Protein AF-A0AAW1CKP7-F1 (afdb_monomer)

Sequence (235 aa):
MKMKELKGLQRKMKIAELKEKLKNVKGKSLNKKSALKRKGLKNRLKKKIKVEKRLKEKLNKKKNKKSQSPTTDEKVVTDSPVKKQETSKQDEPNGLVFSKFDFPEVDENSKKKGHVDPMRMLQKVEKSHKKLREMEARGRIEKVKEIKQKLTWDSTIKKAAGEKVKDDIDLLKKSVRKIKNAKNRSKKKWEEREKNKVQKMEEAQKKRKTNLLNKKKEKQKKKVKKLIKKGRIVT

Mean predicted aligned error: 19.15 Å

Solvent-accessible surface area (backbone atoms only — not comparable to full-atom values): 14311 Å² total; per-residue (Å²): 116,68,72,62,53,53,57,48,52,57,50,52,53,57,48,50,53,49,50,50,58,48,54,75,53,56,88,66,71,86,47,75,70,50,50,51,52,52,52,52,50,52,53,55,46,54,54,52,51,52,51,52,50,54,52,50,53,53,50,51,55,55,51,64,56,66,79,59,82,86,81,85,86,88,87,85,90,84,88,87,89,82,83,87,84,88,81,89,80,84,89,70,99,84,68,91,69,90,86,73,84,84,70,81,86,71,69,81,84,69,68,72,80,68,93,74,56,46,62,63,50,42,52,51,49,51,51,53,53,49,54,50,50,53,40,44,75,71,69,43,49,67,64,48,52,53,51,50,52,50,52,51,51,54,51,51,51,39,45,73,74,67,46,88,82,82,76,52,61,68,61,28,52,51,49,41,51,50,54,53,50,52,51,50,53,50,50,53,54,51,52,51,51,52,51,53,50,53,51,54,52,50,51,52,50,52,53,51,52,51,52,51,49,50,53,51,53,51,52,50,52,53,50,53,54,54,34,40,78,66,68,76,40,90,125

Organism: NCBI:txid488301

Foldseek 3Di:
DVVVVVVVVVLVVVLVVLVVVLVVLPPVDPDPVSVVVNVVSVVVNVVSVVVVVVVVVVVVVVVVVVVDDDDDDDDDDDDDDDDDDDDDDDDDPDDPDPDDDDDPDDPPVCPPPDDDQLVVLLVVLVVVVVVLVVCVVVVVVVVSVVVVVVVVVVVVVCVVVVHDDDNDNVVSVVVVVVVVVVVVVVVVVVVVVVVVVVVVVVVVVVVVVVVVVVVVVVVVVVVVVVCVVVVNDDD

InterPro domains:
  IPR007019 Surfeit locus 6 [PTHR14369] (14-234)
  IPR029190 Ribosomal RNA-processing protein 14/surfeit locus protein 6, C-terminal domain [PF04935] (41-225)

Radius of gyration: 37.36 Å; Cα contacts (8 Å, |Δi|>4): 54; chains: 1; bounding box: 68×74×94 Å

pLDDT: mean 81.83, std 19.63, range [31.31, 98.44]

Structure (mmCIF, N/CA/C/O backbone):
data_AF-A0AAW1CKP7-F1
#
_entry.id   AF-A0AAW1CKP7-F1
#
loop_
_atom_site.group_PDB
_atom_site.id
_atom_site.type_symbol
_atom_site.label_atom_id
_atom_site.label_alt_id
_atom_site.label_comp_id
_atom_site.label_asym_id
_atom_site.label_entity_id
_atom_site.label_seq_id
_atom_site.pdbx_PDB_ins_code
_atom_site.Cartn_x
_atom_site.Cartn_y
_atom_site.Cartn_z
_atom_site.occupancy
_atom_site.B_iso_or_equiv
_atom_site.auth_seq_id
_atom_site.auth_comp_id
_atom_site.auth_asym_id
_atom_site.auth_atom_id
_atom_site.pdbx_PDB_model_num
ATOM 1 N N . MET A 1 1 ? -27.064 -31.309 36.971 1.00 57.62 1 MET A N 1
ATOM 2 C CA . MET A 1 1 ? -26.274 -31.505 35.725 1.00 57.62 1 MET A CA 1
ATOM 3 C C . MET A 1 1 ? -27.128 -31.510 34.448 1.00 57.62 1 MET A C 1
ATOM 5 O O . MET A 1 1 ? -26.699 -30.891 33.476 1.00 57.62 1 MET A O 1
ATOM 9 N N . LYS A 1 2 ? -28.363 -32.041 34.485 1.00 67.56 2 LYS A N 1
ATOM 10 C CA . LYS A 1 2 ? -29.336 -32.107 33.367 1.00 67.56 2 LYS A CA 1
ATOM 11 C C . LYS A 1 2 ? -29.459 -30.848 32.479 1.00 67.56 2 LYS A C 1
ATOM 13 O O . LYS A 1 2 ? -29.434 -30.940 31.257 1.00 67.56 2 LYS A O 1
ATOM 18 N N . MET A 1 3 ? -29.486 -29.639 33.054 1.00 72.50 3 MET A N 1
ATOM 19 C CA . MET A 1 3 ? -29.641 -28.390 32.275 1.00 72.50 3 MET A CA 1
ATOM 20 C C . MET A 1 3 ? -28.463 -28.051 31.339 1.00 72.50 3 MET A C 1
ATOM 22 O O . MET A 1 3 ? -28.646 -27.366 30.329 1.00 72.50 3 MET A O 1
ATOM 26 N N . LYS A 1 4 ? -27.232 -28.484 31.657 1.00 75.88 4 LYS A N 1
ATOM 27 C CA . LYS A 1 4 ? -26.055 -28.237 30.796 1.00 75.88 4 LYS A CA 1
ATOM 28 C C . LYS A 1 4 ? -26.022 -29.196 29.608 1.00 75.88 4 LYS A C 1
ATOM 30 O O . LYS A 1 4 ? -25.649 -28.778 28.512 1.00 75.88 4 LYS A O 1
ATOM 35 N N . GLU A 1 5 ? -26.443 -30.436 29.821 1.00 80.00 5 GLU A N 1
ATOM 36 C CA . GLU A 1 5 ? -26.560 -31.468 28.788 1.00 80.00 5 GLU A CA 1
ATOM 37 C C . GLU A 1 5 ? -27.672 -31.124 27.802 1.00 80.00 5 GLU A C 1
ATOM 39 O O . GLU A 1 5 ? -27.416 -31.089 26.598 1.00 80.00 5 GLU A O 1
ATOM 44 N N . LEU A 1 6 ? -28.839 -30.699 28.301 1.00 85.69 6 LEU A N 1
ATOM 45 C CA . LEU A 1 6 ? -29.954 -30.233 27.472 1.00 85.69 6 LEU A CA 1
ATOM 46 C C . LEU A 1 6 ? -29.535 -29.074 26.546 1.00 85.69 6 LEU A C 1
ATOM 48 O O . LEU A 1 6 ? -29.747 -29.115 25.333 1.00 85.69 6 LEU A O 1
ATOM 52 N N . LYS A 1 7 ? -28.825 -28.070 27.084 1.00 85.44 7 LYS A N 1
ATOM 53 C CA . LYS A 1 7 ? -28.254 -26.966 26.284 1.00 85.44 7 LYS A CA 1
ATOM 54 C C . LYS A 1 7 ? -27.199 -27.447 25.279 1.00 85.44 7 LYS A C 1
ATOM 56 O O . LYS A 1 7 ? -27.000 -26.806 24.244 1.00 85.44 7 LYS A O 1
ATOM 61 N N . GLY A 1 8 ? -26.489 -28.535 25.574 1.00 84.00 8 GLY A N 1
ATOM 62 C CA . GLY A 1 8 ? -25.540 -29.182 24.667 1.00 84.00 8 GLY A CA 1
ATOM 63 C C . GLY A 1 8 ? -26.237 -29.848 23.480 1.00 84.00 8 GLY A C 1
ATOM 64 O O . GLY A 1 8 ? -25.856 -29.589 22.335 1.00 84.00 8 GLY A O 1
ATOM 65 N N . LEU A 1 9 ? -27.292 -30.624 23.739 1.00 86.56 9 LEU A N 1
ATOM 66 C CA . LEU A 1 9 ? -28.135 -31.240 22.709 1.00 86.56 9 LEU A CA 1
ATOM 67 C C . LEU A 1 9 ? -28.781 -30.187 21.801 1.00 86.56 9 LEU A C 1
ATOM 69 O O . LEU A 1 9 ? -28.600 -30.240 20.585 1.00 86.56 9 LEU A O 1
ATOM 73 N N . GLN A 1 10 ? -29.397 -29.149 22.375 1.00 88.62 10 GLN A N 1
ATOM 74 C CA . GLN A 1 10 ? -29.985 -28.040 21.609 1.00 88.62 10 GLN A CA 1
ATOM 75 C C . GLN A 1 10 ? -28.969 -27.360 20.673 1.00 88.62 10 GLN A C 1
ATOM 77 O O . GLN A 1 10 ? -29.299 -26.931 19.564 1.00 88.62 10 GLN A O 1
ATOM 82 N N . ARG A 1 11 ? -27.700 -27.254 21.090 1.00 86.31 11 ARG A N 1
ATOM 83 C CA . ARG A 1 11 ? -26.633 -26.698 20.242 1.00 86.31 11 ARG A CA 1
ATOM 84 C C . ARG A 1 11 ? -26.267 -27.630 19.095 1.00 86.31 11 ARG A C 1
ATOM 86 O O . ARG A 1 11 ? -26.101 -27.123 17.986 1.00 86.31 11 ARG A O 1
ATOM 93 N N . LYS A 1 12 ? -26.154 -28.938 19.346 1.00 88.94 12 LYS A N 1
ATOM 94 C CA . LYS A 1 12 ? -25.874 -29.948 18.313 1.00 88.94 12 LYS A CA 1
ATOM 95 C C . LYS A 1 12 ? -26.992 -29.987 17.268 1.00 88.94 12 LYS A C 1
ATOM 97 O O . LYS A 1 12 ? -26.693 -29.861 16.082 1.00 88.94 12 LYS A O 1
ATOM 102 N N . MET A 1 13 ? -28.256 -30.016 17.698 1.00 90.62 13 MET A N 1
ATOM 103 C CA . MET A 1 13 ? -29.415 -29.961 16.794 1.00 90.62 13 MET A CA 1
ATOM 104 C C . MET A 1 13 ? -29.391 -28.702 15.925 1.00 90.62 13 MET A C 1
ATOM 106 O O . MET A 1 13 ? -29.480 -28.772 14.704 1.00 90.62 13 MET A O 1
ATOM 110 N N . LYS A 1 14 ? -29.121 -27.539 16.527 1.00 92.06 14 LYS A N 1
ATOM 111 C CA . LYS A 1 14 ? -29.052 -26.272 15.784 1.00 92.06 14 LYS A CA 1
ATOM 112 C C . LYS A 1 14 ? -27.839 -26.162 14.849 1.00 92.06 14 LYS A C 1
ATOM 114 O O . LYS A 1 14 ? -27.810 -25.287 13.986 1.00 92.06 14 LYS A O 1
ATOM 119 N N . ILE A 1 15 ? -26.798 -26.976 15.038 1.00 92.94 15 ILE A N 1
ATOM 120 C CA . ILE A 1 15 ? -25.680 -27.105 14.089 1.00 92.94 15 ILE A CA 1
ATOM 121 C C . ILE A 1 15 ? -26.086 -28.014 12.925 1.00 92.94 15 ILE A C 1
ATOM 123 O O . ILE A 1 15 ? -25.782 -27.671 11.782 1.00 92.94 15 ILE A O 1
ATOM 127 N N . ALA A 1 16 ? -26.777 -29.123 13.198 1.00 93.06 16 ALA A N 1
ATOM 128 C CA . ALA A 1 16 ? -27.306 -30.027 12.177 1.00 93.06 16 ALA A CA 1
ATOM 129 C C . ALA A 1 16 ? -28.291 -29.303 11.245 1.00 93.06 16 ALA A C 1
ATOM 131 O O . ALA A 1 16 ? -28.069 -29.274 10.036 1.00 93.06 16 ALA A O 1
ATOM 132 N N . GLU A 1 17 ? -29.246 -28.569 11.814 1.00 94.00 17 GLU A N 1
ATOM 133 C CA . GLU A 1 17 ? -30.214 -27.741 11.081 1.00 94.00 17 GLU A CA 1
ATOM 134 C C . GLU A 1 17 ? -29.522 -26.727 10.143 1.00 94.00 17 GLU A C 1
ATOM 136 O O . GLU A 1 17 ? -29.914 -26.520 8.996 1.00 94.00 17 GLU A O 1
ATOM 141 N N . LEU A 1 18 ? -28.431 -26.092 10.596 1.00 91.62 18 LEU A N 1
ATOM 142 C CA . LEU A 1 18 ? -27.664 -25.157 9.764 1.00 91.62 18 LEU A CA 1
ATOM 143 C C . LEU A 1 18 ? -26.888 -25.851 8.638 1.00 91.62 18 LEU A C 1
ATOM 145 O O . LEU A 1 18 ? -26.686 -25.238 7.586 1.00 91.62 18 LEU A O 1
ATOM 149 N N . LYS A 1 19 ? -26.419 -27.086 8.851 1.00 92.00 19 LYS A N 1
ATOM 150 C CA . LYS A 1 19 ? -25.758 -27.884 7.808 1.00 92.00 19 LYS A CA 1
ATOM 151 C C . LYS A 1 19 ? -26.762 -28.310 6.742 1.00 92.00 19 LYS A C 1
ATOM 153 O O . LYS A 1 19 ? -26.459 -28.190 5.559 1.00 92.00 19 LYS A O 1
ATOM 158 N N . GLU A 1 20 ? -27.946 -28.737 7.157 1.00 93.62 20 GLU A N 1
ATOM 159 C CA . GLU A 1 20 ? -29.042 -29.126 6.273 1.00 93.62 20 GLU A CA 1
ATOM 160 C C . GLU A 1 20 ? -29.529 -27.940 5.432 1.00 93.62 20 GLU A C 1
ATOM 162 O O . GLU A 1 20 ? -29.484 -27.986 4.204 1.00 93.62 20 GLU A O 1
ATOM 167 N N . LYS A 1 21 ? -29.811 -26.794 6.067 1.00 91.06 21 LYS A N 1
ATOM 168 C CA . LYS A 1 21 ? -30.145 -25.549 5.354 1.00 91.06 21 LYS A CA 1
ATOM 169 C C . LYS A 1 21 ? -29.054 -25.123 4.366 1.00 91.06 21 LYS A C 1
ATOM 171 O O . LYS A 1 21 ? -29.351 -24.531 3.332 1.00 91.06 21 LYS A O 1
ATOM 176 N N . LEU A 1 22 ? -27.781 -25.410 4.654 1.00 90.50 22 LEU A N 1
ATOM 177 C CA . LEU A 1 22 ? -26.682 -25.112 3.735 1.00 90.50 22 LEU A CA 1
ATOM 178 C C . LEU A 1 22 ? -26.613 -26.095 2.558 1.00 90.50 22 LEU A C 1
ATOM 180 O O . LEU A 1 22 ? -26.304 -25.649 1.452 1.00 90.50 22 LEU A O 1
ATOM 184 N N . LYS A 1 23 ? -26.907 -27.385 2.775 1.00 88.56 23 LYS A N 1
ATOM 185 C CA . LYS A 1 23 ? -27.068 -28.376 1.698 1.00 88.56 23 LYS A CA 1
ATOM 186 C C . LYS A 1 23 ? -28.218 -27.973 0.778 1.00 88.56 23 LYS A C 1
ATOM 188 O O . LYS A 1 23 ? -28.013 -27.895 -0.428 1.00 88.56 23 LYS A O 1
ATOM 193 N N . ASN A 1 24 ? -29.350 -27.557 1.343 1.00 86.44 24 ASN A N 1
ATOM 194 C CA . ASN A 1 24 ? -30.520 -27.137 0.571 1.00 86.44 24 ASN A CA 1
ATOM 195 C C . ASN A 1 24 ? -30.258 -25.882 -0.269 1.00 86.44 24 ASN A C 1
ATOM 197 O O . ASN A 1 24 ? -30.899 -25.708 -1.294 1.00 86.44 24 ASN A O 1
ATOM 201 N N . VAL A 1 25 ? -29.300 -25.032 0.115 1.00 84.25 25 VAL A N 1
ATOM 202 C CA . VAL A 1 25 ? -28.892 -23.827 -0.638 1.00 84.25 25 VAL A CA 1
ATOM 203 C C . VAL A 1 25 ? -27.669 -24.089 -1.544 1.00 84.25 25 VAL A C 1
ATOM 205 O O . VAL A 1 25 ? -27.286 -23.236 -2.351 1.00 84.25 25 VAL A O 1
ATOM 208 N N . LYS A 1 26 ? -27.028 -25.261 -1.448 1.00 77.62 26 LYS A N 1
ATOM 209 C CA . LYS A 1 26 ? -25.946 -25.681 -2.352 1.00 77.62 26 LYS A CA 1
ATOM 210 C C . LYS A 1 26 ? -26.572 -25.985 -3.725 1.00 77.62 26 LYS A C 1
ATOM 212 O O . LYS A 1 26 ? -27.586 -26.661 -3.797 1.00 77.62 26 LYS A O 1
ATOM 217 N N . GLY A 1 27 ? -26.019 -25.404 -4.791 1.00 71.12 27 GLY A N 1
ATOM 218 C CA . GLY A 1 27 ? -26.534 -25.531 -6.166 1.00 71.12 27 GLY A CA 1
ATOM 219 C C . GLY A 1 27 ? -27.464 -24.401 -6.642 1.00 71.12 27 GLY A C 1
ATOM 220 O O . GLY A 1 27 ? -27.434 -24.065 -7.812 1.00 71.12 27 GLY A O 1
ATOM 221 N N . LYS A 1 28 ? -28.202 -23.710 -5.758 1.00 69.25 28 LYS A N 1
ATOM 222 C CA . LYS A 1 28 ? -29.196 -22.676 -6.154 1.00 69.25 28 LYS A CA 1
ATOM 223 C C . LYS A 1 28 ? -28.638 -21.244 -6.329 1.00 69.25 28 LYS A C 1
ATOM 225 O O . LYS A 1 28 ? -29.297 -20.267 -5.960 1.00 69.25 28 LYS A O 1
ATOM 230 N N . SER A 1 29 ? -27.395 -21.065 -6.793 1.00 61.28 29 SER A N 1
ATOM 231 C CA . SER A 1 29 ? -26.763 -19.727 -6.841 1.00 61.28 29 SER A CA 1
ATOM 232 C C . SER A 1 29 ? -26.662 -19.122 -8.240 1.00 61.28 29 SER A C 1
ATOM 234 O O . SER A 1 29 ? -25.586 -19.149 -8.824 1.00 61.28 29 SER A O 1
ATOM 236 N N . LEU A 1 30 ? -27.748 -18.493 -8.699 1.00 63.91 30 LEU A N 1
ATOM 237 C CA . LEU A 1 30 ? -27.728 -17.556 -9.833 1.00 63.91 30 LEU A CA 1
ATOM 238 C C . LEU A 1 30 ? -27.834 -16.080 -9.377 1.00 63.91 30 LEU A C 1
ATOM 240 O O . LEU A 1 30 ? -27.261 -15.196 -10.000 1.00 63.91 30 LEU A O 1
ATOM 244 N N . ASN A 1 31 ? -28.438 -15.802 -8.208 1.00 82.19 31 ASN A N 1
ATOM 245 C CA . ASN A 1 31 ? -28.755 -14.429 -7.775 1.00 82.19 31 ASN A CA 1
ATOM 246 C C . ASN A 1 31 ? -27.901 -13.922 -6.589 1.00 82.19 31 ASN A C 1
ATOM 248 O O . ASN A 1 31 ? -27.622 -14.638 -5.620 1.00 82.19 31 ASN A O 1
ATOM 252 N N . LYS A 1 32 ? -27.569 -12.619 -6.578 1.00 84.62 32 LYS A N 1
ATOM 253 C CA . LYS A 1 32 ? -26.780 -11.951 -5.510 1.00 84.62 32 LYS A CA 1
ATOM 254 C C . LYS A 1 32 ? -27.393 -12.135 -4.109 1.00 84.62 32 LYS A C 1
ATOM 256 O O . LYS A 1 32 ? -26.674 -12.360 -3.131 1.00 84.62 32 LYS A O 1
ATOM 261 N N . LYS A 1 33 ? -28.729 -12.126 -4.014 1.00 84.12 33 LYS A N 1
ATOM 262 C CA . LYS A 1 33 ? -29.494 -12.332 -2.768 1.00 84.12 33 LYS A CA 1
ATOM 263 C C . LYS A 1 33 ? -29.318 -13.747 -2.196 1.00 84.12 33 LYS A C 1
ATOM 265 O O . LYS A 1 33 ? -29.164 -13.897 -0.981 1.00 84.12 33 LYS A O 1
ATOM 270 N N . SER A 1 34 ? -29.272 -14.787 -3.036 1.00 82.75 34 SER A N 1
ATOM 271 C CA . SER A 1 34 ? -29.062 -16.169 -2.573 1.00 82.75 34 SER A CA 1
ATOM 272 C C . SER A 1 34 ? -27.608 -16.406 -2.148 1.00 82.75 34 SER A C 1
ATOM 274 O O . SER A 1 34 ? -27.356 -17.056 -1.127 1.00 82.75 34 SER A O 1
ATOM 276 N N . ALA A 1 35 ? -26.644 -15.776 -2.830 1.00 84.31 35 ALA A N 1
ATOM 277 C CA . ALA A 1 35 ? -25.237 -15.790 -2.429 1.00 84.31 35 ALA A CA 1
ATOM 278 C C . ALA A 1 35 ? -25.011 -15.151 -1.042 1.00 84.31 35 ALA A C 1
ATOM 280 O O . ALA A 1 35 ? -24.272 -15.708 -0.220 1.00 84.31 35 ALA A O 1
ATOM 281 N N . LEU A 1 36 ? -25.674 -14.024 -0.754 1.00 88.12 36 LEU A N 1
ATOM 282 C CA . LEU A 1 36 ? -25.659 -13.361 0.559 1.00 88.12 36 LEU A CA 1
ATOM 283 C C . LEU A 1 36 ? -26.266 -14.244 1.657 1.00 88.12 36 LEU A C 1
ATOM 285 O O . LEU A 1 36 ? -25.629 -14.439 2.697 1.00 88.12 36 LEU A O 1
ATOM 289 N N . LYS A 1 37 ? -27.433 -14.859 1.407 1.00 86.81 37 LYS A N 1
ATOM 290 C CA . LYS A 1 37 ? -28.046 -15.823 2.341 1.00 86.81 37 LYS A CA 1
ATOM 291 C C . LYS A 1 37 ? -27.085 -16.980 2.644 1.00 86.81 37 LYS A C 1
ATOM 293 O O . LYS A 1 37 ? -26.795 -17.248 3.810 1.00 86.81 37 LYS A O 1
ATOM 298 N N . ARG A 1 38 ? -26.486 -17.596 1.616 1.00 88.12 38 ARG A N 1
ATOM 299 C CA . ARG A 1 38 ? -25.502 -18.686 1.770 1.00 88.12 38 ARG A CA 1
ATOM 300 C C . ARG A 1 38 ? -24.292 -18.267 2.612 1.00 88.12 38 ARG A C 1
ATOM 302 O O . ARG A 1 38 ? -23.874 -19.012 3.500 1.00 88.12 38 ARG A O 1
ATOM 309 N N . LYS A 1 39 ? -23.734 -17.075 2.367 1.00 90.44 39 LYS A N 1
ATOM 310 C CA . LYS A 1 39 ? -22.626 -16.514 3.166 1.00 90.44 39 LYS A CA 1
ATOM 311 C C . LYS A 1 39 ? -23.038 -16.310 4.632 1.00 90.44 39 LYS A C 1
ATOM 313 O O . LYS A 1 39 ? -22.289 -16.698 5.530 1.00 90.44 39 LYS A O 1
ATOM 318 N N . GLY A 1 40 ? -24.238 -15.784 4.882 1.00 92.12 40 GLY A N 1
ATOM 319 C CA . GLY A 1 40 ? -24.792 -15.614 6.228 1.00 92.12 40 GLY A CA 1
ATOM 320 C C . GLY A 1 40 ? -24.929 -16.935 6.994 1.00 92.12 40 GLY A C 1
ATOM 321 O O . GLY A 1 40 ? -24.478 -17.032 8.141 1.00 92.12 40 GLY A O 1
ATOM 322 N N . LEU A 1 41 ? -25.471 -17.976 6.350 1.00 90.81 41 LEU A N 1
ATOM 323 C CA . LEU A 1 41 ? -25.593 -19.316 6.940 1.00 90.81 41 LEU A CA 1
ATOM 324 C C . LEU A 1 41 ? -24.221 -19.933 7.257 1.00 90.81 41 LEU A C 1
ATOM 326 O O . LEU A 1 41 ? -24.014 -20.411 8.375 1.00 90.81 41 LEU A O 1
ATOM 330 N N . LYS A 1 42 ? -23.252 -19.849 6.331 1.00 91.75 42 LYS A N 1
ATOM 331 C CA . LYS A 1 42 ? -21.872 -20.327 6.559 1.00 91.75 42 LYS A CA 1
ATOM 332 C C . LYS A 1 42 ? -21.219 -19.639 7.760 1.00 91.75 42 LYS A C 1
ATOM 334 O O . LYS A 1 42 ? -20.589 -20.301 8.585 1.00 91.75 42 LYS A O 1
ATOM 339 N N . ASN A 1 43 ? -21.397 -18.326 7.897 1.00 94.12 43 ASN A N 1
ATOM 340 C CA . ASN A 1 43 ? -20.841 -17.567 9.019 1.00 94.12 43 ASN A CA 1
ATOM 341 C C . ASN A 1 43 ? -21.494 -17.949 10.356 1.00 94.12 43 ASN A C 1
ATOM 343 O O . ASN A 1 43 ? -20.789 -18.105 11.358 1.00 94.12 43 ASN A O 1
ATOM 347 N N . ARG A 1 44 ? -22.820 -18.148 10.383 1.00 93.25 44 ARG A N 1
ATOM 348 C CA . ARG A 1 44 ? -23.542 -18.631 11.575 1.00 93.25 44 ARG A CA 1
ATOM 349 C C . ARG A 1 44 ? -23.067 -20.027 11.996 1.00 93.25 44 ARG A C 1
ATOM 351 O O . ARG A 1 44 ? -22.805 -20.233 13.182 1.00 93.25 44 ARG A O 1
ATOM 358 N N . LEU A 1 45 ? -22.876 -20.940 11.041 1.00 92.88 45 LEU A N 1
ATOM 359 C CA . LEU A 1 45 ? -22.355 -22.287 11.294 1.00 92.88 45 LEU A CA 1
ATOM 360 C C . LEU A 1 45 ? -20.932 -22.245 11.875 1.00 92.88 45 LEU A C 1
ATOM 362 O O . LEU A 1 45 ? -20.686 -22.815 12.938 1.00 92.88 45 LEU A O 1
ATOM 366 N N . LYS A 1 46 ? -20.015 -21.493 11.245 1.00 94.19 46 LYS A N 1
ATOM 367 C CA . LYS A 1 46 ? -18.633 -21.320 11.735 1.00 94.19 46 LYS A CA 1
ATOM 368 C C . LYS A 1 46 ? -18.585 -20.776 13.167 1.00 94.19 46 LYS A C 1
ATOM 370 O O . LYS A 1 46 ? -17.816 -21.278 13.985 1.00 94.19 46 LYS A O 1
ATOM 375 N N . LYS A 1 47 ? -19.421 -19.780 13.496 1.00 94.12 47 LYS A N 1
ATOM 376 C CA . LYS A 1 47 ? -19.508 -19.225 14.860 1.00 94.12 47 LYS A CA 1
ATOM 377 C C . LYS A 1 47 ? -19.931 -20.287 15.879 1.00 94.12 47 LYS A C 1
ATOM 379 O O . LYS A 1 47 ? -19.308 -20.381 16.934 1.00 94.12 47 LYS A O 1
ATOM 384 N N . LYS A 1 48 ? -20.943 -21.104 15.566 1.00 90.81 48 LYS A N 1
ATOM 385 C CA . LYS A 1 48 ? -21.425 -22.155 16.478 1.00 90.81 48 LYS A CA 1
ATOM 386 C C . LYS A 1 48 ? -20.404 -23.270 16.690 1.00 90.81 48 LYS A C 1
ATOM 388 O O . LYS A 1 48 ? -20.153 -23.625 17.838 1.00 90.81 48 LYS A O 1
ATOM 393 N N . ILE A 1 49 ? -19.756 -23.736 15.622 1.00 91.31 49 ILE A N 1
ATOM 394 C CA . ILE A 1 49 ? -18.687 -24.746 15.704 1.00 91.31 49 ILE A CA 1
ATOM 395 C C . ILE A 1 49 ? -17.522 -24.232 16.562 1.00 91.31 49 ILE A C 1
ATOM 397 O O . ILE A 1 49 ? -17.020 -24.948 17.424 1.00 91.31 49 ILE A O 1
ATOM 401 N N . LYS A 1 50 ? -17.119 -22.965 16.393 1.00 93.06 50 LYS A N 1
ATOM 402 C CA . LYS A 1 50 ? -16.042 -22.363 17.196 1.00 93.06 50 LYS A CA 1
ATOM 403 C C . LYS A 1 50 ? -16.384 -22.308 18.688 1.00 93.06 50 LYS A C 1
ATOM 405 O O . LYS A 1 50 ? -15.512 -22.534 19.523 1.00 93.06 50 LYS A O 1
ATOM 410 N N . VAL A 1 51 ? -17.638 -22.006 19.029 1.00 90.00 51 VAL A N 1
ATOM 411 C CA . VAL A 1 51 ? -18.112 -22.013 20.423 1.00 90.00 51 VAL A CA 1
ATOM 412 C C . VAL A 1 51 ? -18.101 -23.433 20.992 1.00 90.00 51 VAL A C 1
ATOM 414 O O . VAL A 1 51 ? -17.625 -23.622 22.108 1.00 90.00 51 VAL A O 1
ATOM 417 N N . GLU A 1 52 ? -18.555 -24.429 20.226 1.00 87.56 52 GLU A N 1
ATOM 418 C CA . GLU A 1 52 ? -18.520 -25.839 20.638 1.00 87.56 52 GLU A CA 1
ATOM 419 C C . GLU A 1 52 ? -17.082 -26.335 20.862 1.00 87.56 52 GLU A C 1
ATOM 421 O O . GLU A 1 52 ? -16.800 -26.929 21.902 1.00 87.56 52 GLU A O 1
ATOM 426 N N . LYS A 1 53 ? -16.154 -26.018 19.948 1.00 89.50 53 LYS A N 1
ATOM 427 C CA . LYS A 1 53 ? -14.732 -26.379 20.069 1.00 89.50 53 LYS A CA 1
ATOM 428 C C . LYS A 1 53 ? -14.106 -25.804 21.345 1.00 89.50 53 LYS A C 1
ATOM 430 O O . LYS A 1 53 ? -13.511 -26.543 22.118 1.00 89.50 53 LYS A O 1
ATOM 435 N N . ARG A 1 54 ? -14.338 -24.516 21.631 1.00 90.25 54 ARG A N 1
ATOM 436 C CA . ARG A 1 54 ? -13.856 -23.861 22.864 1.00 90.25 54 ARG A CA 1
ATOM 437 C C . ARG A 1 54 ? -14.429 -24.487 24.136 1.00 90.25 54 ARG A C 1
ATOM 439 O O . ARG A 1 54 ? -13.751 -24.536 25.156 1.00 90.25 54 ARG A O 1
ATOM 446 N N . LEU A 1 55 ? -15.687 -24.925 24.104 1.00 86.19 55 LEU A N 1
ATOM 447 C CA . LEU A 1 55 ? -16.310 -25.619 25.233 1.00 86.19 55 LEU A CA 1
ATOM 448 C C . LEU A 1 55 ? -15.696 -27.004 25.451 1.00 86.19 55 LEU A C 1
ATOM 450 O O . LEU A 1 55 ? -15.409 -27.338 26.597 1.00 86.19 55 LEU A O 1
ATOM 454 N N . LYS A 1 56 ? -15.444 -27.765 24.377 1.00 85.88 56 LYS A N 1
ATOM 455 C CA . LYS A 1 56 ? -14.750 -29.061 24.443 1.00 85.88 56 LYS A CA 1
ATOM 456 C C . LYS A 1 56 ? -13.324 -28.912 24.976 1.00 85.88 56 LYS A C 1
ATOM 458 O O . LYS A 1 56 ? -12.958 -29.615 25.908 1.00 85.88 56 LYS A O 1
ATOM 463 N N . GLU A 1 57 ? -12.564 -27.933 24.488 1.00 87.56 57 GLU A N 1
ATOM 464 C CA . GLU A 1 57 ? -11.217 -27.623 24.996 1.00 87.56 57 GLU A CA 1
ATOM 465 C C . GLU A 1 57 ? -11.227 -27.268 26.493 1.00 87.56 57 GLU A C 1
ATOM 467 O O . GLU A 1 57 ? -10.382 -27.742 27.249 1.00 87.56 57 GLU A O 1
ATOM 472 N N . LYS A 1 58 ? -12.206 -26.474 26.954 1.00 86.31 58 LYS A N 1
ATOM 473 C CA . LYS A 1 58 ? -12.375 -26.168 28.386 1.00 86.31 58 LYS A CA 1
ATOM 474 C C . LYS A 1 58 ? -12.733 -27.404 29.211 1.00 86.31 58 LYS A C 1
ATOM 476 O O . LYS A 1 58 ? -12.277 -27.515 30.346 1.00 86.31 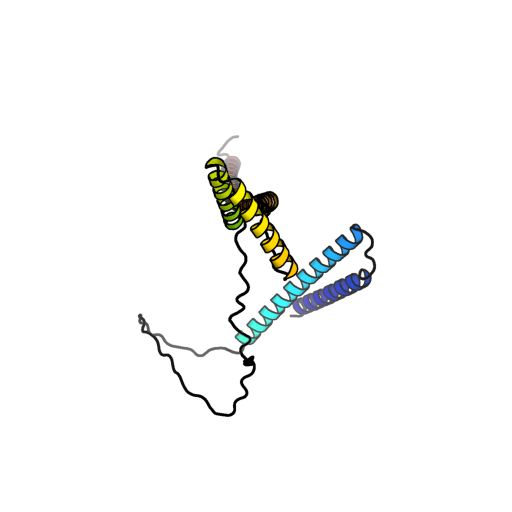58 LYS A O 1
ATOM 481 N N . LEU A 1 59 ? -13.546 -28.310 28.666 1.00 81.69 59 LEU A N 1
ATOM 482 C CA . LEU A 1 59 ? -13.918 -29.552 29.341 1.00 81.69 59 LEU A CA 1
ATOM 483 C C . LEU A 1 59 ? -12.710 -30.494 29.461 1.00 81.69 59 LEU A C 1
ATOM 485 O O . LEU A 1 59 ? -12.461 -31.003 30.548 1.00 81.69 59 LEU A O 1
ATOM 489 N N . ASN A 1 60 ? -11.917 -30.638 28.395 1.00 80.06 60 ASN A N 1
ATOM 490 C CA . ASN A 1 60 ? -10.702 -31.459 28.384 1.00 80.06 60 ASN A CA 1
ATOM 491 C C . ASN A 1 60 ? -9.637 -30.906 29.344 1.00 80.06 60 ASN A C 1
ATOM 493 O O . ASN A 1 60 ? -9.092 -31.655 30.145 1.00 80.06 60 ASN A O 1
ATOM 497 N N . LYS A 1 61 ? -9.427 -29.581 29.378 1.00 80.38 61 LYS A N 1
ATOM 498 C CA . LYS A 1 61 ? -8.542 -28.945 30.375 1.00 80.38 61 LYS A CA 1
ATOM 499 C C . LYS A 1 61 ? -9.009 -29.168 31.817 1.00 80.38 61 LYS A C 1
ATOM 501 O O . LYS A 1 61 ? -8.181 -29.272 32.712 1.00 80.38 61 LYS A O 1
ATOM 506 N N . LYS A 1 62 ? -10.324 -29.233 32.057 1.00 75.38 62 LYS A N 1
ATOM 507 C CA . LYS A 1 62 ? -10.883 -29.497 33.392 1.00 75.38 62 LYS A CA 1
ATOM 508 C C . LYS A 1 62 ? -10.810 -30.981 33.782 1.00 75.38 62 LYS A C 1
ATOM 510 O O . LYS A 1 62 ? -10.755 -31.264 34.972 1.00 75.38 62 LYS A O 1
ATOM 515 N N . LYS A 1 63 ? -10.790 -31.899 32.807 1.00 70.94 63 LYS A N 1
ATOM 516 C CA . LYS A 1 63 ? -10.529 -33.331 33.027 1.00 70.94 63 LYS A CA 1
ATOM 517 C C . LYS A 1 63 ? -9.050 -33.586 33.350 1.00 70.94 63 LYS A C 1
ATOM 519 O O . LYS A 1 63 ? -8.784 -34.188 34.378 1.00 70.94 63 LYS A O 1
ATOM 524 N N . ASN A 1 64 ? -8.116 -33.005 32.593 1.00 63.00 64 ASN A N 1
ATOM 525 C CA . ASN A 1 64 ? -6.673 -33.147 32.860 1.00 63.00 64 ASN A CA 1
ATOM 526 C C . ASN A 1 64 ? -6.220 -32.488 34.178 1.00 63.00 64 ASN A C 1
ATOM 528 O O . ASN A 1 64 ? -5.239 -32.913 34.764 1.00 63.00 64 ASN A O 1
ATOM 532 N N . LYS A 1 65 ? -6.933 -31.464 34.676 1.00 59.78 65 LYS A N 1
ATOM 533 C CA . LYS A 1 65 ? -6.676 -30.869 36.005 1.00 59.78 65 LYS A CA 1
ATOM 534 C C . LYS A 1 65 ? -7.284 -31.648 37.179 1.00 59.78 65 LYS A C 1
ATOM 536 O O . LYS A 1 65 ? -7.032 -31.286 38.316 1.00 59.78 65 LYS A O 1
ATOM 541 N N . LYS A 1 66 ? -8.132 -32.652 36.927 1.00 52.41 66 LYS A N 1
ATOM 542 C CA . LYS A 1 66 ? -8.722 -33.508 37.972 1.00 52.41 66 LYS A CA 1
ATOM 543 C C . LYS A 1 66 ? -7.975 -34.832 38.160 1.00 52.41 66 LYS A C 1
ATOM 545 O O . LYS A 1 66 ? -8.245 -35.513 39.134 1.00 52.41 66 LYS A O 1
ATOM 550 N N . SER A 1 67 ? -7.052 -35.170 37.259 1.00 50.16 67 SER A N 1
ATOM 551 C CA . SER A 1 67 ? -6.119 -36.297 37.390 1.00 50.16 67 SER A CA 1
ATOM 552 C C . SER A 1 67 ? -4.802 -35.913 38.080 1.00 50.16 67 SER A C 1
ATOM 554 O O . SER A 1 67 ? -3.879 -36.712 38.113 1.00 50.16 67 SER A O 1
ATOM 556 N N . GLN A 1 68 ? -4.699 -34.689 38.607 1.00 51.12 68 GLN A N 1
ATOM 557 C CA . GLN A 1 68 ? -3.612 -34.249 39.478 1.00 51.12 68 GLN A CA 1
ATOM 558 C C . GLN A 1 68 ? -4.236 -33.509 40.663 1.00 51.12 68 GLN A C 1
ATOM 560 O O . GLN A 1 68 ? -4.740 -32.394 40.524 1.00 51.12 68 GLN A O 1
ATOM 565 N N . SER A 1 69 ? -4.261 -34.167 41.814 1.00 35.59 69 SER A N 1
ATOM 566 C CA . SER A 1 69 ? -4.577 -33.598 43.124 1.00 35.59 69 SER A CA 1
ATOM 567 C C . SER A 1 69 ? -3.535 -34.141 44.122 1.00 35.59 69 SER A C 1
ATOM 569 O O . SER A 1 69 ? -2.856 -35.108 43.786 1.00 35.59 69 SER A O 1
ATOM 571 N N . PRO A 1 70 ? -3.321 -33.496 45.277 1.00 45.09 70 PRO A N 1
ATOM 572 C CA . PRO A 1 70 ? -2.043 -32.864 45.597 1.00 45.09 70 PRO A CA 1
ATOM 573 C C . PRO A 1 70 ? -1.366 -33.487 46.826 1.00 45.09 70 PRO A C 1
ATOM 575 O O . PRO A 1 70 ? -2.042 -33.972 47.726 1.00 45.09 70 PRO A O 1
ATOM 578 N N . THR A 1 71 ? -0.043 -33.393 46.904 1.00 32.72 71 THR A N 1
ATOM 579 C CA . THR A 1 71 ? 0.711 -33.602 48.146 1.00 32.72 71 THR A CA 1
ATOM 580 C C . THR A 1 71 ? 1.287 -32.262 48.608 1.00 32.72 71 THR A C 1
ATOM 582 O O . THR A 1 71 ? 2.074 -31.634 47.902 1.00 32.72 71 THR A O 1
ATOM 585 N N . THR A 1 72 ? 0.781 -31.818 49.759 1.00 34.94 72 THR A N 1
ATOM 586 C CA . THR A 1 72 ? 1.434 -31.047 50.842 1.00 34.94 72 THR A CA 1
ATOM 587 C C . THR A 1 72 ? 2.882 -31.506 51.074 1.00 34.94 72 THR A C 1
ATOM 589 O O . THR A 1 72 ? 3.166 -32.672 50.830 1.00 34.94 72 THR A O 1
ATOM 592 N N . ASP A 1 73 ? 3.860 -30.744 51.554 1.00 34.47 73 ASP A N 1
ATOM 593 C CA . AS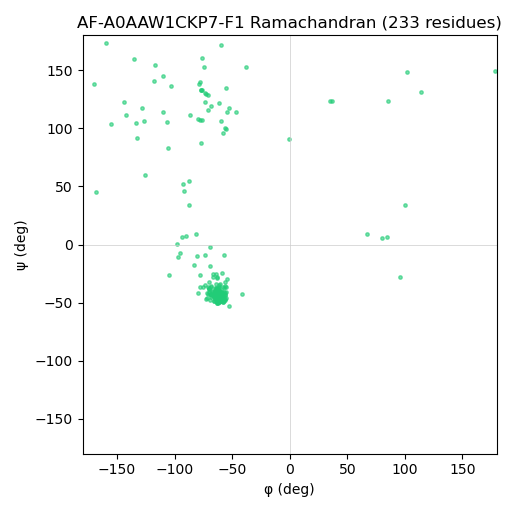P A 1 73 ? 4.006 -29.381 52.072 1.00 34.47 73 ASP A CA 1
ATOM 594 C C . ASP A 1 73 ? 5.509 -29.014 51.955 1.00 34.47 73 ASP A C 1
ATOM 596 O O . ASP A 1 73 ? 6.343 -29.866 51.664 1.00 34.47 73 ASP A O 1
ATOM 600 N N . GLU A 1 74 ? 5.813 -27.752 52.260 1.00 34.66 74 GLU A N 1
ATOM 601 C CA . GLU A 1 74 ? 7.087 -27.203 52.754 1.00 34.66 74 GLU A CA 1
ATOM 602 C C . GLU A 1 74 ? 7.893 -26.234 51.873 1.00 34.66 74 GLU A C 1
ATOM 604 O O . GLU A 1 74 ? 8.126 -26.376 50.674 1.00 34.66 74 GLU A O 1
ATOM 609 N N . LYS A 1 75 ? 8.244 -25.155 52.575 1.00 39.38 75 LYS A N 1
ATOM 610 C CA . LYS A 1 75 ? 8.924 -23.925 52.186 1.00 39.38 75 LYS A CA 1
ATOM 611 C C . LYS A 1 75 ? 10.413 -24.203 51.974 1.00 39.38 75 LYS A C 1
ATOM 613 O O . LYS A 1 75 ? 10.952 -25.013 52.705 1.00 39.38 75 LYS A O 1
ATOM 618 N N . VAL A 1 76 ? 11.085 -23.419 51.128 1.00 31.95 76 VAL A N 1
ATOM 619 C CA . VAL A 1 76 ? 12.274 -22.612 51.488 1.00 31.95 76 VAL A CA 1
ATOM 620 C C . VAL A 1 76 ? 12.608 -21.665 50.326 1.00 31.95 76 VAL A C 1
ATOM 622 O O . VAL A 1 76 ? 12.493 -21.992 49.149 1.00 31.95 76 VAL A O 1
ATOM 625 N N . VAL A 1 77 ? 12.951 -20.441 50.715 1.00 38.00 77 VAL A N 1
ATOM 626 C CA . VAL A 1 77 ? 13.389 -19.290 49.922 1.00 38.00 77 VAL A CA 1
ATOM 627 C C . VAL A 1 77 ? 14.859 -19.459 49.525 1.00 38.00 77 VAL A C 1
ATOM 629 O O . VAL A 1 77 ? 15.647 -19.870 50.365 1.00 38.00 77 VAL A O 1
ATOM 632 N N . THR A 1 78 ? 15.251 -19.099 48.299 1.00 31.31 78 THR A N 1
ATOM 633 C CA . THR A 1 78 ? 16.344 -18.138 48.001 1.00 31.31 78 THR A CA 1
ATOM 634 C C . THR A 1 78 ? 16.566 -17.974 46.492 1.00 31.31 78 THR A C 1
ATOM 636 O O . THR A 1 78 ? 16.293 -18.863 45.690 1.00 31.31 78 THR A O 1
ATOM 639 N N . ASP A 1 79 ? 16.997 -16.765 46.138 1.00 32.56 79 ASP A N 1
ATOM 640 C CA . ASP A 1 79 ? 17.200 -16.218 44.800 1.00 32.56 79 ASP A CA 1
ATOM 641 C C . ASP A 1 79 ? 18.471 -16.712 44.077 1.00 32.56 79 ASP A C 1
ATOM 643 O O . ASP A 1 79 ? 19.486 -17.016 44.696 1.00 32.56 79 ASP A O 1
ATOM 647 N N . SER A 1 80 ? 18.423 -16.548 42.746 1.00 36.00 80 SER A N 1
ATOM 648 C CA . SER A 1 80 ? 19.521 -16.256 41.798 1.00 36.00 80 SER A CA 1
ATOM 649 C C . SER A 1 80 ? 20.125 -17.377 40.918 1.00 36.00 80 SER A C 1
ATOM 651 O O . SER A 1 80 ? 20.094 -18.551 41.271 1.00 36.00 80 SER A O 1
ATOM 653 N N . PRO A 1 81 ? 20.599 -17.025 39.692 1.00 46.28 81 PRO A N 1
ATOM 654 C CA . PRO A 1 81 ? 20.456 -17.865 38.498 1.00 46.28 81 PRO A CA 1
ATOM 655 C C . PRO A 1 81 ? 21.789 -18.336 37.885 1.00 46.28 81 PRO A C 1
ATOM 657 O O . PRO A 1 81 ? 22.711 -17.540 37.718 1.00 46.28 81 PRO A O 1
ATOM 660 N N . VAL A 1 82 ? 21.868 -19.589 37.412 1.00 31.45 82 VAL A N 1
ATOM 661 C CA . VAL A 1 82 ? 23.011 -20.073 36.607 1.00 31.45 82 VAL A CA 1
ATOM 662 C C . VAL A 1 82 ? 22.581 -21.023 35.473 1.00 31.45 82 VAL A C 1
ATOM 664 O O . VAL A 1 82 ? 22.100 -22.126 35.687 1.00 31.45 82 VAL A O 1
ATOM 667 N N . LYS A 1 83 ? 22.744 -20.510 34.246 1.00 35.34 83 LYS A N 1
ATOM 668 C CA . LYS A 1 83 ? 23.408 -21.077 33.048 1.00 35.34 83 LYS A CA 1
ATOM 669 C C . LYS A 1 83 ? 23.339 -22.598 32.744 1.00 35.34 83 LYS A C 1
ATOM 671 O O . LYS A 1 83 ? 23.883 -23.412 33.468 1.00 35.34 83 LYS A O 1
ATOM 676 N N . LYS A 1 84 ? 22.829 -22.867 31.526 1.00 37.44 84 LYS A N 1
ATOM 677 C CA . LYS A 1 84 ? 23.236 -23.846 30.482 1.00 37.44 84 LYS A CA 1
ATOM 678 C C . LYS A 1 84 ? 23.754 -25.222 30.917 1.00 37.44 84 LYS A C 1
ATOM 680 O O . LYS A 1 84 ? 24.871 -25.277 31.408 1.00 37.44 84 LYS A O 1
ATOM 685 N N . GLN A 1 85 ? 23.109 -26.289 30.427 1.00 38.97 85 GLN A N 1
ATOM 686 C CA . GLN A 1 85 ? 23.815 -27.435 29.832 1.00 38.97 85 GLN A CA 1
ATOM 687 C C . GLN A 1 85 ? 23.029 -28.009 28.641 1.00 38.97 85 GLN A C 1
ATOM 689 O O . GLN A 1 85 ? 21.855 -28.358 28.750 1.00 38.97 85 GLN A O 1
ATOM 694 N N . GLU A 1 86 ? 23.707 -28.039 27.496 1.00 42.47 86 GLU A N 1
ATOM 695 C CA . GLU A 1 86 ? 23.412 -28.866 26.329 1.00 42.47 86 GLU A CA 1
ATOM 696 C C . GLU A 1 86 ? 23.930 -30.279 26.624 1.00 42.47 86 GLU A C 1
ATOM 698 O O . GLU A 1 86 ? 25.032 -30.426 27.151 1.00 42.47 86 GLU A O 1
ATOM 703 N N . THR A 1 87 ? 23.166 -31.312 26.276 1.00 34.62 87 THR A N 1
ATOM 704 C CA . THR A 1 87 ? 23.671 -32.686 26.227 1.00 34.62 87 THR A CA 1
ATOM 705 C C . THR A 1 87 ? 23.382 -33.287 24.858 1.00 34.62 87 THR A C 1
ATOM 707 O O . THR A 1 87 ? 22.254 -33.605 24.491 1.00 34.62 87 THR A O 1
ATOM 710 N N . SER A 1 88 ? 24.458 -33.396 24.089 1.00 41.81 88 SER A N 1
ATOM 711 C CA . SER A 1 88 ? 24.645 -34.268 22.940 1.00 41.81 88 SER A CA 1
ATOM 712 C C . SER A 1 88 ? 24.804 -35.719 23.404 1.00 41.81 88 SER A C 1
ATOM 714 O O . SER A 1 88 ? 25.648 -35.970 24.259 1.00 41.81 88 SER A O 1
ATOM 716 N N . LYS A 1 89 ? 24.040 -36.657 22.822 1.00 39.94 89 LYS A N 1
ATOM 717 C CA . LYS A 1 89 ? 24.363 -38.095 22.637 1.00 39.94 89 LYS A CA 1
ATOM 718 C C . LYS A 1 89 ? 23.541 -38.580 21.431 1.00 39.94 89 LYS A C 1
ATOM 720 O O . LYS A 1 89 ? 22.323 -38.448 21.454 1.00 39.94 89 LYS A O 1
ATOM 725 N N . GLN A 1 90 ? 24.187 -38.736 20.278 1.00 38.16 90 GLN A N 1
ATOM 726 C CA . GLN A 1 90 ? 24.789 -39.968 19.744 1.00 38.16 90 GLN A CA 1
ATOM 727 C C . GLN A 1 90 ? 23.786 -40.843 18.984 1.00 38.16 90 GLN A C 1
ATOM 729 O O . GLN A 1 90 ? 22.724 -41.201 19.487 1.00 38.16 90 GLN A O 1
ATOM 734 N N . ASP A 1 91 ? 24.177 -41.100 17.740 1.00 42.72 91 ASP A N 1
ATOM 735 C CA . ASP A 1 91 ? 23.486 -41.810 16.679 1.00 42.72 91 ASP A CA 1
ATOM 736 C C . ASP A 1 91 ? 23.523 -43.330 16.897 1.00 42.72 91 ASP A C 1
ATOM 738 O O . ASP A 1 91 ? 24.580 -43.901 17.151 1.00 42.72 91 ASP A O 1
ATOM 742 N N . GLU A 1 92 ? 22.367 -43.978 16.745 1.00 50.25 92 GLU A N 1
ATOM 743 C CA . GLU A 1 92 ? 22.234 -45.432 16.601 1.00 50.25 92 GLU A CA 1
ATOM 744 C C . GLU A 1 92 ? 21.970 -45.774 15.120 1.00 50.25 92 GLU A C 1
ATOM 746 O O . GLU A 1 92 ? 21.141 -45.114 14.477 1.00 50.25 92 GLU A O 1
ATOM 751 N N . PRO A 1 93 ? 22.618 -46.806 14.548 1.00 52.97 93 PRO A N 1
ATOM 752 C CA . PRO A 1 93 ? 22.682 -47.026 13.110 1.00 52.97 93 PRO A CA 1
ATOM 753 C C . PRO A 1 93 ? 21.564 -47.953 12.609 1.00 52.97 93 PRO A C 1
ATOM 755 O O . PRO A 1 93 ? 21.856 -48.934 11.945 1.00 52.97 93 PRO A O 1
ATOM 758 N N . ASN A 1 94 ? 20.287 -47.699 12.921 1.00 55.16 94 ASN A N 1
ATOM 759 C CA . ASN A 1 94 ? 19.168 -48.246 12.121 1.00 55.16 94 ASN A CA 1
ATOM 760 C C . ASN A 1 94 ? 17.794 -47.631 12.458 1.00 55.16 94 ASN A C 1
ATOM 762 O O . ASN A 1 94 ? 16.793 -48.329 12.622 1.00 55.16 94 ASN A O 1
ATOM 766 N N . GLY A 1 95 ? 17.724 -46.306 12.595 1.00 48.62 95 GLY A N 1
ATOM 767 C CA . GLY A 1 95 ? 16.467 -45.589 12.805 1.00 48.62 95 GLY A CA 1
ATOM 768 C C . GLY A 1 95 ? 16.036 -44.837 11.550 1.00 48.62 95 GLY A C 1
ATOM 769 O O . GLY A 1 95 ? 16.575 -43.775 11.259 1.00 48.62 95 GLY A O 1
ATOM 770 N N . LEU A 1 96 ? 15.029 -45.336 10.828 1.00 54.41 96 LEU A N 1
ATOM 771 C CA . LEU A 1 96 ? 14.311 -44.558 9.810 1.00 54.41 96 LEU A CA 1
ATOM 772 C C . LEU A 1 96 ? 13.700 -43.301 10.466 1.00 54.41 96 LEU A C 1
ATOM 774 O O . LEU A 1 96 ? 12.614 -43.345 11.049 1.00 54.41 96 LEU A O 1
ATOM 778 N N . VAL A 1 97 ? 14.391 -42.160 10.380 1.00 56.81 97 VAL A N 1
ATOM 779 C CA . VAL A 1 97 ? 13.870 -40.872 10.854 1.00 56.81 97 VAL A CA 1
ATOM 780 C C . VAL A 1 97 ? 12.890 -40.333 9.818 1.00 56.81 97 VAL A C 1
ATOM 782 O O . VAL A 1 97 ? 13.248 -39.856 8.742 1.00 56.81 97 VAL A O 1
ATOM 785 N N . PHE A 1 98 ? 11.609 -40.390 10.166 1.00 51.38 98 PHE A N 1
ATOM 786 C CA . PHE A 1 98 ? 10.532 -39.773 9.409 1.00 51.38 98 PHE A CA 1
ATOM 787 C C . PHE A 1 98 ? 10.833 -38.278 9.160 1.00 51.38 98 PHE A C 1
ATOM 789 O O . PHE A 1 98 ? 10.881 -37.468 10.087 1.00 51.38 98 PHE A O 1
ATOM 796 N N . SER A 1 99 ? 10.968 -37.924 7.875 1.00 65.44 99 SER A N 1
ATOM 797 C CA . SER A 1 99 ? 10.912 -36.569 7.297 1.00 65.44 99 SER A CA 1
ATOM 798 C C . SER A 1 99 ? 12.214 -35.806 6.953 1.00 65.44 99 SER A C 1
ATOM 800 O O . SER A 1 99 ? 12.204 -34.573 7.022 1.00 65.44 99 SER A O 1
ATOM 802 N N . LYS A 1 100 ? 13.309 -36.436 6.518 1.00 68.19 100 LYS A N 1
ATOM 803 C CA . LYS A 1 100 ? 14.312 -35.730 5.684 1.00 68.19 100 LYS A CA 1
ATOM 804 C C . LYS A 1 100 ? 14.680 -36.596 4.482 1.00 68.19 100 LYS A C 1
ATOM 806 O O . LYS A 1 100 ? 15.515 -37.477 4.566 1.00 68.19 100 LYS A O 1
ATOM 811 N N . PHE A 1 101 ? 13.948 -36.374 3.393 1.00 55.91 101 PHE A N 1
ATOM 812 C CA . PHE A 1 101 ? 14.369 -36.784 2.060 1.00 55.91 101 PHE A CA 1
ATOM 813 C C . PHE A 1 101 ? 15.565 -35.908 1.687 1.00 55.91 101 PHE A C 1
ATOM 815 O O . PHE A 1 101 ? 15.399 -34.687 1.612 1.00 55.91 101 PHE A O 1
ATOM 822 N N . ASP A 1 102 ? 16.721 -36.514 1.447 1.00 54.41 102 ASP A N 1
ATOM 823 C CA . ASP A 1 102 ? 17.814 -35.844 0.754 1.00 54.41 102 ASP A CA 1
ATOM 824 C C . ASP A 1 102 ? 17.507 -35.891 -0.741 1.00 54.41 102 ASP A C 1
ATOM 826 O O . ASP A 1 102 ? 17.491 -36.946 -1.377 1.00 54.41 102 ASP A O 1
ATOM 830 N N . PHE A 1 103 ? 17.149 -34.731 -1.287 1.00 68.69 103 PHE A N 1
ATOM 831 C CA . PHE A 1 103 ? 17.027 -34.562 -2.726 1.00 68.69 103 PHE A CA 1
ATOM 832 C C . PHE A 1 103 ? 18.439 -34.428 -3.300 1.00 68.69 103 PHE A C 1
ATOM 834 O O . PHE A 1 103 ? 19.210 -33.633 -2.759 1.00 68.69 103 PHE A O 1
ATOM 841 N N . PRO A 1 104 ? 18.786 -35.149 -4.382 1.00 60.22 104 PRO A N 1
ATOM 842 C CA . PRO A 1 104 ? 20.041 -34.901 -5.077 1.00 60.22 104 PRO A CA 1
ATOM 8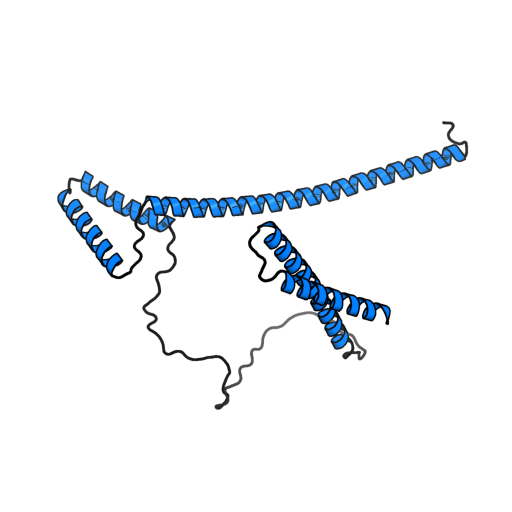43 C C . PRO A 1 104 ? 20.106 -33.423 -5.482 1.00 60.22 104 PRO A C 1
ATOM 845 O O . PRO A 1 104 ? 19.113 -32.854 -5.946 1.00 60.22 104 PRO A O 1
ATOM 848 N N . GLU A 1 105 ? 21.262 -32.809 -5.237 1.00 60.50 105 GLU A N 1
ATOM 849 C CA . GLU A 1 105 ? 21.558 -31.394 -5.448 1.00 60.50 105 GLU A CA 1
ATOM 850 C C . GLU A 1 105 ? 21.273 -31.000 -6.905 1.00 60.50 105 GLU A C 1
ATOM 852 O O . GLU A 1 105 ? 22.040 -31.275 -7.822 1.00 60.50 105 GLU A O 1
ATOM 857 N N . VAL A 1 106 ? 20.113 -30.385 -7.132 1.00 61.78 106 VAL A N 1
ATOM 858 C CA . VAL A 1 106 ? 19.780 -29.745 -8.405 1.00 61.78 106 VAL A CA 1
ATOM 859 C C . VAL A 1 106 ? 20.540 -28.427 -8.445 1.00 61.78 106 VAL A C 1
ATOM 861 O O . VAL A 1 106 ? 20.155 -27.506 -7.728 1.00 61.78 106 VAL A O 1
ATOM 864 N N . ASP A 1 107 ? 21.589 -28.356 -9.267 1.00 54.72 107 ASP A N 1
ATOM 865 C CA . ASP A 1 107 ? 22.386 -27.170 -9.620 1.00 54.72 107 ASP A CA 1
ATOM 866 C C . ASP A 1 107 ? 21.932 -25.850 -8.951 1.00 54.72 107 ASP A C 1
ATOM 868 O O . ASP A 1 107 ? 21.141 -25.060 -9.494 1.00 54.72 107 ASP A O 1
ATOM 872 N N . GLU A 1 108 ? 22.504 -25.567 -7.776 1.00 55.44 108 GLU A N 1
ATOM 873 C CA . GLU A 1 108 ? 22.349 -24.322 -7.000 1.00 55.44 108 GLU A CA 1
ATOM 874 C C . GLU A 1 108 ? 22.760 -23.053 -7.788 1.00 55.44 108 GLU A C 1
ATOM 876 O O . GLU A 1 108 ? 22.488 -21.918 -7.377 1.00 55.44 108 GLU A O 1
ATOM 881 N N . ASN A 1 109 ? 23.367 -23.213 -8.969 1.00 56.16 109 ASN A N 1
ATOM 882 C CA . ASN A 1 109 ? 23.771 -22.116 -9.848 1.00 56.16 109 ASN A CA 1
ATOM 883 C C . ASN A 1 109 ? 22.600 -21.434 -10.576 1.00 56.16 109 ASN A C 1
ATOM 885 O O . ASN A 1 109 ? 22.766 -20.340 -11.123 1.00 56.16 109 ASN A O 1
ATOM 889 N N . SER A 1 110 ? 21.384 -21.982 -10.516 1.00 57.53 110 SER A N 1
ATOM 890 C CA . SER A 1 110 ? 20.182 -21.337 -11.061 1.00 57.53 110 SER A CA 1
ATOM 891 C C . SER A 1 110 ? 19.434 -20.481 -10.024 1.00 57.53 110 SER A C 1
ATOM 893 O O . SER A 1 110 ? 18.204 -20.525 -9.917 1.00 57.53 110 SER A O 1
ATOM 895 N N . LYS A 1 111 ? 20.144 -19.640 -9.252 1.00 60.88 111 LYS A N 1
ATOM 896 C CA . LYS A 1 111 ? 19.505 -18.647 -8.362 1.00 60.88 111 LYS A CA 1
ATOM 897 C C . LYS A 1 111 ? 18.573 -17.756 -9.183 1.00 60.88 111 LYS A C 1
ATOM 899 O O . LYS A 1 111 ? 18.998 -16.816 -9.856 1.00 60.88 111 LYS A O 1
ATOM 904 N N . LYS A 1 112 ? 17.271 -18.053 -9.126 1.00 62.41 112 LYS A N 1
ATOM 905 C CA . LYS A 1 112 ? 16.219 -17.282 -9.795 1.00 62.41 112 LYS A CA 1
ATOM 906 C C . LYS A 1 112 ? 16.372 -15.833 -9.352 1.00 62.41 112 LYS A C 1
ATOM 908 O O . LYS A 1 112 ? 16.197 -15.537 -8.170 1.00 62.41 112 LYS A O 1
ATOM 913 N N . LYS A 1 113 ? 16.725 -14.941 -10.289 1.00 66.75 113 LYS A N 1
ATOM 914 C CA . LYS A 1 113 ? 16.875 -13.501 -10.030 1.00 66.75 113 LYS A CA 1
ATOM 915 C C . LYS A 1 113 ? 15.653 -13.039 -9.229 1.00 66.75 113 LYS A C 1
ATOM 917 O O . LYS A 1 113 ? 14.522 -13.132 -9.710 1.00 66.75 113 LYS A O 1
ATOM 922 N N . GLY A 1 114 ? 15.883 -12.627 -7.980 1.00 68.50 114 GLY A N 1
ATOM 923 C CA . GLY A 1 114 ? 14.823 -12.262 -7.043 1.00 68.50 114 GLY A CA 1
ATOM 924 C C . GLY A 1 114 ? 13.955 -11.112 -7.558 1.00 68.50 114 GLY A C 1
ATOM 925 O O . GLY A 1 114 ? 14.254 -10.475 -8.570 1.00 68.50 114 GLY A O 1
ATOM 926 N N . HIS A 1 115 ? 12.857 -10.822 -6.857 1.00 74.88 115 HIS A N 1
ATOM 927 C CA . HIS A 1 115 ? 11.977 -9.714 -7.225 1.00 74.88 115 HIS A CA 1
ATOM 928 C C . HIS A 1 115 ? 12.738 -8.378 -7.195 1.00 74.88 115 HIS A C 1
ATOM 930 O O . HIS A 1 115 ? 13.041 -7.846 -6.130 1.00 74.88 115 HIS A O 1
ATOM 936 N N . VAL A 1 116 ? 13.045 -7.836 -8.374 1.00 81.62 116 VAL A N 1
ATOM 937 C CA . VAL A 1 116 ? 13.750 -6.559 -8.514 1.00 81.62 116 VAL A CA 1
ATOM 938 C C . VAL A 1 116 ? 12.789 -5.397 -8.249 1.00 81.62 116 VAL A C 1
ATOM 940 O O . VAL A 1 116 ? 11.687 -5.363 -8.799 1.00 81.62 116 VAL A O 1
ATOM 943 N N . ASP A 1 117 ? 13.218 -4.430 -7.430 1.00 91.19 117 ASP A N 1
ATOM 944 C CA . ASP A 1 117 ? 12.450 -3.218 -7.121 1.00 91.19 117 ASP A CA 1
ATOM 945 C C . ASP A 1 117 ? 12.188 -2.382 -8.396 1.00 91.19 117 ASP A C 1
ATOM 947 O O . ASP A 1 117 ? 13.148 -1.928 -9.037 1.00 91.19 117 ASP A O 1
ATOM 951 N N . PRO A 1 118 ? 10.912 -2.112 -8.751 1.00 92.31 118 PRO A N 1
ATOM 952 C CA . PRO A 1 118 ? 10.557 -1.272 -9.894 1.00 92.31 118 PRO A CA 1
ATOM 953 C C . PRO A 1 118 ? 11.197 0.120 -9.874 1.00 92.31 118 PRO A C 1
ATOM 955 O O . PRO A 1 118 ? 11.448 0.684 -10.938 1.00 92.31 118 PRO A O 1
ATOM 958 N N . MET A 1 119 ? 11.480 0.685 -8.694 1.00 93.50 119 MET A N 1
ATOM 959 C CA . MET A 1 119 ? 12.125 1.997 -8.592 1.00 93.50 119 MET A CA 1
ATOM 960 C C . MET A 1 119 ? 13.591 1.940 -9.031 1.00 93.50 119 MET A C 1
ATOM 962 O O . MET A 1 119 ? 14.049 2.808 -9.773 1.00 93.50 119 MET A O 1
ATOM 966 N N . ARG A 1 120 ? 14.308 0.879 -8.643 1.00 93.25 120 ARG A N 1
ATOM 967 C CA . ARG A 1 120 ? 15.695 0.644 -9.064 1.00 93.25 120 ARG A CA 1
ATOM 968 C C . ARG A 1 120 ? 15.781 0.327 -10.559 1.00 93.25 120 ARG A C 1
ATOM 970 O O . ARG A 1 120 ? 16.712 0.781 -11.221 1.00 93.25 120 ARG A O 1
ATOM 977 N N . MET A 1 121 ? 14.801 -0.401 -11.102 1.00 92.88 121 MET A N 1
ATOM 978 C CA . MET A 1 121 ? 14.704 -0.647 -12.548 1.00 92.88 121 MET A CA 1
ATOM 979 C C . MET A 1 121 ? 14.473 0.646 -13.327 1.00 92.88 121 MET A C 1
ATOM 981 O O . MET A 1 121 ? 15.200 0.904 -14.282 1.00 92.88 121 MET A O 1
ATOM 985 N N . LEU A 1 122 ? 13.545 1.494 -12.875 1.00 95.00 122 LEU A N 1
ATOM 986 C CA . LEU A 1 122 ? 13.289 2.791 -13.504 1.00 95.00 122 LEU A CA 1
ATOM 987 C C . LEU A 1 122 ? 14.557 3.650 -13.541 1.00 95.00 122 LEU A C 1
ATOM 989 O O . LEU A 1 122 ? 14.922 4.157 -14.595 1.00 95.00 122 LEU A O 1
ATOM 993 N N . GLN A 1 123 ? 15.282 3.735 -12.423 1.00 94.75 123 GLN A N 1
ATOM 994 C CA . GLN A 1 123 ? 16.549 4.469 -12.366 1.00 94.75 123 GLN A CA 1
ATOM 995 C C . GLN A 1 123 ? 17.604 3.902 -13.320 1.00 94.75 123 GLN A C 1
ATOM 997 O O . GLN A 1 123 ? 18.373 4.665 -13.901 1.00 94.75 123 GLN A O 1
ATOM 1002 N N . LYS A 1 124 ? 17.674 2.576 -13.483 1.00 93.81 124 LYS A N 1
ATOM 1003 C CA . LYS A 1 124 ? 18.621 1.943 -14.410 1.00 93.81 124 LYS A CA 1
ATOM 1004 C C . LYS A 1 124 ? 18.304 2.314 -15.862 1.00 93.81 124 LYS A C 1
ATOM 1006 O O . LYS A 1 124 ? 19.221 2.705 -16.580 1.00 93.81 124 LYS A O 1
ATOM 1011 N N . VAL A 1 125 ? 17.030 2.242 -16.253 1.00 93.50 125 VAL A N 1
ATOM 1012 C CA . VAL A 1 125 ? 16.556 2.606 -17.600 1.00 93.50 125 VAL A CA 1
ATOM 1013 C C . VAL A 1 125 ? 16.739 4.103 -17.868 1.00 93.50 125 VAL A C 1
ATOM 1015 O O . VAL A 1 125 ? 17.193 4.504 -18.935 1.00 93.50 125 VAL A O 1
ATOM 1018 N N . GLU A 1 126 ? 16.455 4.959 -16.888 1.00 94.44 126 GLU A N 1
ATOM 1019 C CA . GLU A 1 126 ? 16.678 6.401 -17.025 1.00 94.44 126 GLU A CA 1
ATOM 1020 C C . GLU A 1 126 ? 18.169 6.730 -17.167 1.00 94.44 126 GLU A C 1
ATOM 1022 O O . GLU A 1 126 ? 18.540 7.555 -18.000 1.00 94.44 126 GLU A O 1
ATOM 1027 N N . LYS A 1 127 ? 19.043 6.065 -16.401 1.00 95.62 127 LYS A N 1
ATOM 1028 C CA . LYS A 1 127 ? 20.498 6.237 -16.515 1.00 95.62 127 LYS A CA 1
ATOM 1029 C C . LYS A 1 127 ? 21.031 5.777 -17.873 1.00 95.62 127 LYS A C 1
ATOM 1031 O O . LYS A 1 127 ? 21.889 6.462 -18.422 1.00 95.62 127 LYS A O 1
ATOM 1036 N N . SER A 1 128 ? 20.554 4.656 -18.423 1.00 92.81 128 SER A N 1
ATOM 1037 C CA . SER A 1 128 ? 20.979 4.217 -19.761 1.00 92.81 128 SER A CA 1
ATOM 1038 C C . SER A 1 128 ? 20.523 5.201 -20.838 1.00 92.81 128 SER A C 1
ATOM 1040 O O . SER A 1 128 ? 21.338 5.606 -21.663 1.00 92.81 128 SER A O 1
ATOM 1042 N N . HIS A 1 129 ? 19.276 5.678 -20.779 1.00 92.75 129 HIS A N 1
ATOM 1043 C CA . HIS A 1 129 ? 18.786 6.700 -21.707 1.00 92.75 129 HIS A CA 1
ATOM 1044 C C . HIS A 1 129 ? 19.563 8.015 -21.611 1.00 92.75 129 HIS A C 1
ATOM 1046 O O . HIS A 1 129 ? 19.865 8.606 -22.645 1.00 92.75 129 HIS A O 1
ATOM 1052 N N . LYS A 1 130 ? 19.901 8.473 -20.399 1.00 95.31 130 LYS A N 1
ATOM 1053 C CA . LYS A 1 130 ? 20.716 9.683 -20.201 1.00 95.31 130 LYS A CA 1
ATOM 1054 C C . LYS A 1 130 ? 22.092 9.543 -20.845 1.00 95.31 130 LYS A C 1
ATOM 1056 O O . LYS A 1 130 ? 22.467 10.405 -21.625 1.00 95.31 130 LYS A O 1
ATOM 1061 N N . LYS A 1 131 ? 22.778 8.416 -20.626 1.00 94.69 131 LYS A N 1
ATOM 1062 C CA . LYS A 1 131 ? 24.075 8.134 -21.265 1.00 94.69 131 LYS A CA 1
ATOM 1063 C C . LYS A 1 131 ? 23.991 8.137 -22.792 1.00 94.69 131 LYS A C 1
ATOM 1065 O O . LYS A 1 131 ? 24.881 8.671 -23.444 1.00 94.69 131 LYS A O 1
ATOM 1070 N N . LEU A 1 132 ? 22.929 7.564 -23.367 1.00 93.44 132 LEU A N 1
ATOM 1071 C CA . LEU A 1 132 ? 22.718 7.601 -24.818 1.00 93.44 132 LEU A CA 1
ATOM 1072 C C . LEU A 1 132 ? 22.531 9.040 -25.317 1.00 93.44 132 LEU A C 1
ATOM 1074 O O . LEU A 1 132 ? 23.193 9.423 -26.273 1.00 93.44 132 LEU A O 1
ATOM 1078 N N . ARG A 1 133 ? 21.717 9.856 -24.631 1.00 93.62 133 ARG A N 1
ATOM 1079 C CA . ARG A 1 133 ? 21.528 11.276 -24.981 1.00 93.62 133 ARG A CA 1
ATOM 1080 C C . ARG A 1 133 ? 22.811 12.094 -24.845 1.00 93.62 133 ARG A C 1
ATOM 1082 O O . ARG A 1 133 ? 23.086 12.936 -25.686 1.00 93.62 133 ARG A O 1
ATOM 1089 N N . GLU A 1 134 ? 23.609 11.844 -23.810 1.00 94.62 134 GLU A N 1
ATOM 1090 C CA . GLU A 1 134 ? 24.910 12.500 -23.629 1.00 94.62 134 GLU A CA 1
ATOM 1091 C C . GLU A 1 134 ? 25.881 12.152 -24.768 1.00 94.62 134 GLU A C 1
ATOM 1093 O O . GLU A 1 134 ? 26.637 13.011 -25.214 1.00 94.62 134 GLU A O 1
ATOM 1098 N N . MET A 1 135 ? 25.860 10.914 -25.275 1.00 92.12 135 MET A N 1
ATOM 1099 C CA . MET A 1 135 ? 26.664 10.526 -26.441 1.00 92.12 135 MET A CA 1
ATOM 1100 C C . MET A 1 135 ? 26.153 11.144 -27.748 1.00 92.12 135 MET A C 1
ATOM 1102 O O . MET A 1 135 ? 26.973 11.533 -28.579 1.00 92.12 135 MET A O 1
ATOM 1106 N N . GLU A 1 136 ? 24.833 11.275 -27.913 1.00 92.19 136 GLU A N 1
ATOM 1107 C CA . GLU A 1 136 ? 24.224 11.997 -29.042 1.00 92.19 136 GLU A CA 1
ATOM 1108 C C . GLU A 1 136 ? 24.625 13.477 -29.023 1.00 92.19 136 GLU A C 1
ATOM 1110 O O . GLU A 1 136 ? 25.074 13.997 -30.039 1.00 92.19 136 GLU A O 1
ATOM 1115 N N . ALA A 1 137 ? 24.560 14.126 -27.855 1.00 92.38 137 ALA A N 1
ATOM 1116 C CA . ALA A 1 137 ? 24.946 15.527 -27.680 1.00 92.38 137 ALA A CA 1
ATOM 1117 C C . ALA A 1 137 ? 26.438 15.782 -27.962 1.00 92.38 137 ALA A C 1
ATOM 1119 O O . ALA A 1 137 ? 26.808 16.864 -28.400 1.00 92.38 137 ALA A O 1
ATOM 1120 N N . ARG A 1 138 ? 27.300 14.776 -27.757 1.00 92.38 138 ARG A N 1
ATOM 1121 C CA . ARG A 1 138 ? 28.732 14.818 -28.114 1.00 92.38 138 ARG A CA 1
ATOM 1122 C C . ARG A 1 138 ? 29.001 14.520 -29.600 1.00 92.38 138 ARG A C 1
ATOM 1124 O O . ARG A 1 138 ? 30.151 14.285 -29.961 1.00 92.38 138 ARG A O 1
ATOM 1131 N N . GLY A 1 139 ? 27.968 14.447 -30.442 1.00 90.31 139 GLY A N 1
ATOM 1132 C CA . GLY A 1 139 ? 28.087 14.246 -31.891 1.00 90.31 139 GLY A CA 1
ATOM 1133 C C . GLY A 1 139 ? 28.318 12.797 -32.339 1.00 90.31 139 GLY A C 1
ATOM 1134 O O . GLY A 1 139 ? 28.498 12.540 -33.524 1.00 90.31 139 GLY A O 1
ATOM 1135 N N . ARG A 1 140 ? 28.283 11.806 -31.434 1.00 90.25 140 ARG A N 1
ATOM 1136 C CA . ARG A 1 140 ? 28.540 10.385 -31.762 1.00 90.25 140 ARG A CA 1
ATOM 1137 C C . ARG A 1 140 ? 27.271 9.654 -32.213 1.00 90.25 140 ARG A C 1
ATOM 1139 O O . ARG A 1 140 ? 26.897 8.632 -31.636 1.00 90.25 140 ARG A O 1
ATOM 1146 N N . ILE A 1 141 ? 26.590 10.184 -33.225 1.00 91.38 141 ILE A N 1
ATOM 1147 C CA . ILE A 1 141 ? 25.246 9.738 -33.633 1.00 91.38 141 ILE A CA 1
ATOM 1148 C C . ILE A 1 141 ? 25.256 8.301 -34.182 1.00 91.38 141 ILE A C 1
ATOM 1150 O O . ILE A 1 141 ? 24.402 7.497 -33.810 1.00 91.38 141 ILE A O 1
ATOM 1154 N N . GLU A 1 142 ? 26.233 7.952 -35.021 1.00 92.12 142 GLU A N 1
ATOM 1155 C CA . GLU A 1 142 ? 26.352 6.617 -35.636 1.00 92.12 142 GLU A CA 1
ATOM 1156 C C . GLU A 1 142 ? 26.559 5.524 -34.586 1.00 92.12 142 GLU A C 1
ATOM 1158 O O . GLU A 1 142 ? 25.785 4.570 -34.510 1.00 92.12 142 GLU A O 1
ATOM 1163 N N . LYS A 1 143 ? 27.503 5.743 -33.662 1.00 92.56 143 LYS A N 1
ATOM 1164 C CA . LYS A 1 143 ? 27.759 4.834 -32.533 1.00 92.56 143 LYS A CA 1
ATOM 1165 C C . LYS A 1 143 ? 26.515 4.634 -31.667 1.00 92.56 143 LYS A C 1
ATOM 1167 O O . LYS A 1 143 ? 26.267 3.539 -31.172 1.00 92.56 143 LYS A O 1
ATOM 1172 N N . VAL A 1 144 ? 25.700 5.673 -31.475 1.00 92.94 144 VAL A N 1
ATOM 1173 C CA . VAL A 1 144 ? 24.448 5.548 -30.715 1.00 92.94 144 VAL A CA 1
ATOM 1174 C C . VAL A 1 144 ? 23.405 4.725 -31.473 1.00 92.94 144 VAL A C 1
ATOM 1176 O O . VAL A 1 144 ? 22.702 3.931 -30.841 1.00 92.94 144 VAL A O 1
ATOM 1179 N N . LYS A 1 145 ? 23.306 4.867 -32.801 1.00 94.69 145 LYS A N 1
ATOM 1180 C CA . LYS A 1 145 ? 22.422 4.031 -33.631 1.00 94.69 145 LYS A CA 1
ATOM 1181 C C . LYS A 1 145 ? 22.818 2.556 -33.539 1.00 94.69 145 LYS A C 1
ATOM 1183 O O . LYS A 1 145 ? 21.950 1.730 -33.261 1.00 94.69 145 LYS A O 1
ATOM 1188 N N . GLU A 1 146 ? 24.108 2.243 -33.645 1.00 95.38 146 GLU A N 1
ATOM 1189 C CA . GLU A 1 146 ? 24.622 0.876 -33.476 1.00 95.38 146 GLU A CA 1
ATOM 1190 C C . GLU A 1 146 ? 24.310 0.308 -32.085 1.00 95.38 146 GLU A C 1
ATOM 1192 O O . GLU A 1 146 ? 23.818 -0.813 -31.957 1.00 95.38 146 GLU A O 1
ATOM 1197 N N . ILE A 1 147 ? 24.543 1.086 -31.019 1.00 94.12 147 ILE A N 1
ATOM 1198 C CA . ILE A 1 147 ? 24.241 0.655 -29.644 1.00 94.12 147 ILE A CA 1
ATOM 1199 C C . ILE A 1 147 ? 22.739 0.403 -29.473 1.00 94.12 147 ILE A C 1
ATOM 1201 O O . ILE A 1 147 ? 22.355 -0.593 -28.860 1.00 94.12 147 ILE A O 1
ATOM 1205 N N . LYS A 1 148 ? 21.877 1.272 -30.013 1.00 94.19 148 LYS A N 1
ATOM 1206 C CA . LYS A 1 148 ? 20.419 1.080 -29.973 1.00 94.19 148 LYS A CA 1
ATOM 1207 C C . LYS A 1 148 ? 20.012 -0.204 -30.694 1.00 94.19 148 LYS A C 1
ATOM 1209 O O . LYS A 1 148 ? 19.245 -0.971 -30.120 1.00 94.19 148 LYS A O 1
ATOM 1214 N N . GLN A 1 149 ? 20.561 -0.463 -31.881 1.00 96.19 149 GLN A N 1
ATOM 1215 C CA . GLN A 1 149 ? 20.306 -1.691 -32.638 1.00 96.19 149 GLN A CA 1
ATOM 1216 C C . GLN A 1 149 ? 20.737 -2.939 -31.857 1.00 96.19 149 GLN A C 1
ATOM 1218 O O . GLN A 1 149 ? 19.938 -3.865 -31.694 1.00 96.19 149 GLN A O 1
ATOM 1223 N N . LYS A 1 150 ? 21.953 -2.944 -31.294 1.00 96.31 150 LYS A N 1
ATOM 1224 C CA . LYS A 1 150 ? 22.438 -4.049 -30.450 1.00 96.31 150 LYS A CA 1
ATOM 1225 C C . LYS A 1 150 ? 21.524 -4.281 -29.245 1.00 96.31 150 LYS A C 1
ATOM 1227 O O . LYS A 1 150 ? 21.090 -5.402 -29.015 1.00 96.31 150 LYS A O 1
ATOM 1232 N N . LEU A 1 151 ? 21.135 -3.220 -28.533 1.00 94.06 151 LEU A N 1
ATOM 1233 C CA . LEU A 1 151 ? 20.214 -3.319 -27.394 1.00 94.06 151 LEU A CA 1
ATOM 1234 C C . LEU A 1 151 ? 18.836 -3.868 -27.788 1.00 94.06 151 LEU A C 1
ATOM 1236 O O . LEU A 1 151 ? 18.251 -4.646 -27.029 1.00 94.06 151 LEU A O 1
ATOM 1240 N N . THR A 1 152 ? 18.304 -3.473 -28.948 1.00 94.25 152 THR A N 1
ATOM 1241 C CA . THR A 1 152 ? 17.028 -4.008 -29.439 1.00 94.25 152 THR A CA 1
ATOM 1242 C C . THR A 1 152 ? 17.137 -5.492 -29.768 1.00 94.25 152 THR A C 1
ATOM 1244 O O . THR A 1 152 ? 16.294 -6.260 -29.304 1.00 94.25 152 THR A O 1
ATOM 1247 N N . TRP A 1 153 ? 18.200 -5.911 -30.459 1.00 96.00 153 TRP A N 1
ATOM 1248 C CA . TRP A 1 153 ? 18.438 -7.318 -30.780 1.00 96.00 153 TRP A CA 1
ATOM 1249 C C . TRP A 1 153 ? 18.642 -8.162 -29.520 1.00 96.00 153 TRP A C 1
ATOM 1251 O O . TRP A 1 153 ? 17.937 -9.153 -29.326 1.00 96.00 153 TRP A O 1
ATOM 1261 N N . ASP A 1 154 ? 19.474 -7.709 -28.584 1.00 95.50 154 ASP A N 1
ATO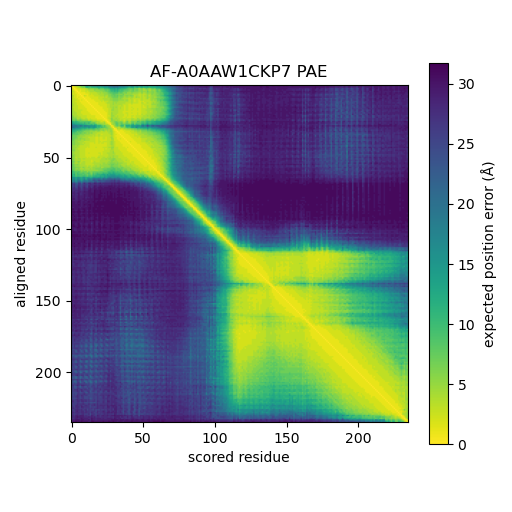M 1262 C CA . ASP A 1 154 ? 19.671 -8.377 -27.294 1.00 95.50 154 ASP A CA 1
ATOM 1263 C C . ASP A 1 154 ? 18.356 -8.533 -26.517 1.00 95.50 154 ASP A C 1
ATOM 1265 O O . ASP A 1 154 ? 18.109 -9.565 -25.888 1.00 95.50 154 ASP A O 1
ATOM 1269 N N . SER A 1 155 ? 17.496 -7.508 -26.538 1.00 94.31 155 SER A N 1
ATOM 1270 C CA . SER A 1 155 ? 16.177 -7.558 -25.899 1.00 94.31 155 SER A CA 1
ATOM 1271 C C . SER A 1 155 ? 15.276 -8.597 -26.563 1.00 94.31 155 SER A C 1
ATOM 1273 O O . SER A 1 155 ? 14.609 -9.362 -25.863 1.00 94.31 155 SER A O 1
ATOM 1275 N N . THR A 1 156 ? 15.264 -8.660 -27.898 1.00 95.56 156 THR A N 1
ATOM 1276 C CA . THR A 1 156 ? 14.475 -9.655 -28.640 1.00 95.56 156 THR A CA 1
ATOM 1277 C C . THR A 1 156 ? 14.957 -11.080 -28.386 1.00 95.56 156 THR A C 1
ATOM 1279 O O . THR A 1 156 ? 14.129 -11.940 -28.096 1.00 95.56 156 THR A O 1
ATOM 1282 N N . ILE A 1 157 ? 16.273 -11.312 -28.367 1.00 96.94 157 ILE A N 1
ATOM 1283 C CA . ILE A 1 157 ? 16.870 -12.624 -28.083 1.00 96.94 157 ILE A CA 1
ATOM 1284 C C . ILE A 1 157 ? 16.522 -13.070 -26.660 1.00 96.94 157 ILE A C 1
ATOM 1286 O O . ILE A 1 157 ? 16.057 -14.188 -26.458 1.00 96.94 157 ILE A O 1
ATOM 1290 N N . LYS A 1 158 ? 16.655 -12.185 -25.663 1.00 95.00 158 LYS A N 1
ATOM 1291 C CA . LYS A 1 158 ? 16.286 -12.496 -24.268 1.00 95.00 158 LYS A CA 1
ATOM 1292 C C . LYS A 1 158 ? 14.803 -12.814 -24.114 1.00 95.00 158 LYS A C 1
ATOM 1294 O O . LYS A 1 158 ? 14.449 -13.735 -23.382 1.00 95.00 158 LYS A O 1
ATOM 1299 N N . LYS A 1 159 ? 13.934 -12.077 -24.811 1.00 94.75 159 LYS A N 1
ATOM 1300 C CA . LYS A 1 159 ? 12.491 -12.358 -24.832 1.00 94.75 159 LYS A CA 1
ATOM 1301 C C . LYS A 1 159 ? 12.194 -13.710 -25.487 1.00 94.75 159 LYS A C 1
ATOM 1303 O O . LYS A 1 159 ? 11.382 -14.452 -24.943 1.00 94.75 159 LYS A O 1
ATOM 1308 N N . ALA A 1 160 ? 12.865 -14.042 -26.592 1.00 96.25 160 ALA A N 1
ATOM 1309 C CA . ALA A 1 160 ? 12.736 -15.334 -27.271 1.00 96.25 160 ALA A CA 1
ATOM 1310 C C . ALA A 1 160 ? 13.228 -16.500 -26.395 1.00 96.25 160 ALA A C 1
ATOM 1312 O O . ALA A 1 160 ? 12.573 -17.534 -26.329 1.00 96.25 160 ALA A O 1
ATOM 1313 N N . ALA A 1 161 ? 14.302 -16.291 -25.627 1.00 94.88 161 ALA A N 1
ATOM 1314 C CA . ALA A 1 161 ? 14.794 -17.230 -24.617 1.00 94.88 161 ALA A CA 1
ATOM 1315 C C . ALA A 1 161 ? 13.862 -17.375 -23.389 1.00 94.88 161 ALA A C 1
ATOM 1317 O O . ALA A 1 161 ? 14.152 -18.143 -22.473 1.00 94.88 161 ALA A O 1
ATOM 1318 N N . GLY A 1 162 ? 12.755 -16.624 -23.328 1.00 92.62 162 GLY A N 1
ATOM 1319 C CA . GLY A 1 162 ? 11.784 -16.670 -22.234 1.00 92.62 162 GLY A CA 1
ATOM 1320 C C . GLY A 1 162 ? 12.131 -15.793 -21.024 1.00 92.62 162 GLY A C 1
ATOM 1321 O O . GLY A 1 162 ? 11.414 -15.821 -20.015 1.00 92.62 162 GLY A O 1
ATOM 1322 N N . GLU A 1 163 ? 13.188 -14.973 -21.090 1.00 91.25 163 GLU A N 1
ATOM 1323 C CA . GLU A 1 163 ? 13.514 -14.025 -20.024 1.00 91.25 163 GLU A CA 1
ATOM 1324 C C . GLU A 1 163 ? 12.535 -12.836 -20.038 1.00 91.25 163 GLU A C 1
ATOM 1326 O O . GLU A 1 163 ? 12.291 -12.175 -21.049 1.00 91.25 163 GLU A O 1
ATOM 1331 N N . LYS A 1 164 ? 11.967 -12.521 -18.867 1.00 90.06 164 LYS A N 1
ATOM 1332 C CA . LYS A 1 164 ? 11.029 -11.401 -18.699 1.00 90.06 164 LYS A CA 1
ATOM 1333 C C . LYS A 1 164 ? 11.775 -10.067 -18.648 1.00 90.06 164 LYS A C 1
ATOM 1335 O O . LYS A 1 164 ? 12.064 -9.559 -17.562 1.00 90.06 164 LYS A O 1
ATOM 1340 N N . VAL A 1 165 ? 12.026 -9.480 -19.812 1.00 91.06 165 VAL A N 1
ATOM 1341 C CA . VAL A 1 165 ? 12.606 -8.136 -19.958 1.00 91.06 165 VAL A CA 1
ATOM 1342 C C . VAL A 1 165 ? 11.559 -7.068 -19.601 1.00 91.06 165 VAL A C 1
ATOM 1344 O O . VAL A 1 165 ? 10.476 -7.046 -20.181 1.00 91.06 165 VAL A O 1
ATOM 1347 N N . LYS A 1 166 ? 11.843 -6.196 -18.623 1.00 90.19 166 LYS A N 1
ATOM 1348 C CA . LYS A 1 166 ? 10.891 -5.195 -18.087 1.00 90.19 166 LYS A CA 1
ATOM 1349 C C . LYS A 1 166 ? 11.468 -3.777 -18.147 1.00 90.19 166 LYS A C 1
ATOM 1351 O O . LYS A 1 166 ? 11.608 -3.123 -17.116 1.00 90.19 166 LYS A O 1
ATOM 1356 N N . ASP A 1 167 ? 11.790 -3.305 -19.341 1.00 89.19 167 ASP A N 1
ATOM 1357 C CA . ASP A 1 167 ? 12.512 -2.036 -19.515 1.00 89.19 167 ASP A CA 1
ATOM 1358 C C . ASP A 1 167 ? 11.596 -0.832 -19.832 1.00 89.19 167 ASP A C 1
ATOM 1360 O O . ASP A 1 167 ? 12.066 0.298 -19.937 1.00 89.19 167 AS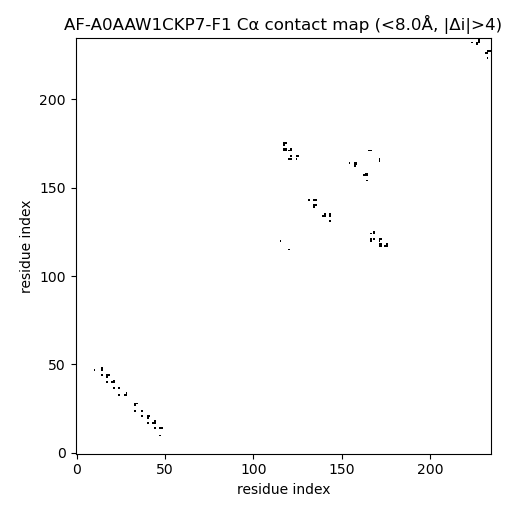P A O 1
ATOM 1364 N N . ASP A 1 168 ? 10.274 -1.031 -19.909 1.00 93.06 168 ASP A N 1
ATOM 1365 C CA . ASP A 1 168 ? 9.312 0.019 -20.271 1.00 93.06 168 ASP A CA 1
ATOM 1366 C C . ASP A 1 168 ? 9.138 1.084 -19.171 1.00 93.06 168 ASP A C 1
ATOM 1368 O O . ASP A 1 168 ? 8.594 0.826 -18.088 1.00 93.06 168 ASP A O 1
ATOM 1372 N N . ILE A 1 169 ? 9.515 2.327 -19.483 1.00 92.94 169 ILE A N 1
ATOM 1373 C CA . ILE A 1 169 ? 9.501 3.468 -18.550 1.00 92.94 169 ILE A CA 1
ATOM 1374 C C . ILE A 1 169 ? 8.100 3.715 -17.969 1.00 92.94 169 ILE A C 1
ATOM 1376 O O . ILE A 1 169 ? 7.947 3.887 -16.755 1.00 92.94 169 ILE A O 1
ATOM 1380 N N . ASP A 1 170 ? 7.059 3.710 -18.802 1.00 94.75 170 ASP A N 1
ATOM 1381 C CA . ASP A 1 170 ? 5.697 4.035 -18.363 1.00 94.75 170 ASP A CA 1
ATOM 1382 C C . ASP A 1 170 ? 5.101 2.960 -17.456 1.00 94.75 170 ASP A C 1
ATOM 1384 O O . ASP A 1 170 ? 4.419 3.267 -16.468 1.00 94.75 170 ASP A O 1
ATOM 1388 N N . LEU A 1 171 ? 5.390 1.689 -17.737 1.00 94.88 171 LEU A N 1
ATOM 1389 C CA . LEU A 1 171 ? 4.959 0.576 -16.893 1.00 94.88 171 LEU A CA 1
ATOM 1390 C C . LEU A 1 171 ? 5.713 0.564 -15.562 1.00 94.88 171 LEU A C 1
ATOM 1392 O O . LEU A 1 171 ? 5.101 0.323 -14.511 1.00 94.88 171 LEU A O 1
ATOM 1396 N N . LEU A 1 172 ? 7.008 0.885 -15.571 1.00 94.94 172 LEU A N 1
ATOM 1397 C CA . LEU A 1 172 ? 7.805 1.027 -14.354 1.00 94.94 172 LEU A CA 1
ATOM 1398 C C . LEU A 1 172 ? 7.302 2.194 -13.490 1.00 94.94 172 LEU A C 1
ATOM 1400 O O . LEU A 1 172 ? 7.034 2.000 -12.300 1.00 94.94 172 LEU A O 1
ATOM 1404 N N . LYS A 1 173 ? 7.027 3.366 -14.079 1.00 96.00 173 LYS A N 1
ATOM 1405 C CA . LYS A 1 173 ? 6.402 4.507 -13.379 1.00 96.00 173 LYS A CA 1
ATOM 1406 C C . LYS A 1 173 ? 5.044 4.139 -12.777 1.00 96.00 173 LYS A C 1
ATOM 1408 O O . LYS A 1 173 ? 4.781 4.445 -11.608 1.00 96.00 173 LYS A O 1
ATOM 1413 N N . LYS A 1 174 ? 4.180 3.444 -13.528 1.00 96.62 174 LYS A N 1
ATOM 1414 C CA . LYS A 1 174 ? 2.884 2.942 -13.026 1.00 96.62 174 LYS A CA 1
ATOM 1415 C C . LYS A 1 174 ? 3.075 1.978 -11.853 1.00 96.62 174 LYS A C 1
ATOM 1417 O O . LYS A 1 174 ? 2.339 2.062 -10.869 1.00 96.62 174 LYS A O 1
ATOM 1422 N N . SER A 1 175 ? 4.069 1.098 -11.921 1.00 95.44 175 SER A N 1
ATOM 1423 C CA . SER A 1 175 ? 4.385 0.140 -10.855 1.00 95.44 175 SER A CA 1
ATOM 1424 C C . SER A 1 175 ? 4.852 0.845 -9.579 1.00 95.44 175 SER A C 1
ATOM 1426 O O . SER A 1 175 ? 4.316 0.579 -8.501 1.00 95.44 175 SER A O 1
ATOM 1428 N N . VAL A 1 176 ? 5.745 1.831 -9.700 1.00 95.88 176 VAL A N 1
ATOM 1429 C CA . VAL A 1 176 ? 6.172 2.678 -8.574 1.00 95.88 176 VAL A CA 1
ATOM 1430 C C . VAL A 1 176 ? 4.975 3.413 -7.958 1.00 95.88 176 VAL A C 1
ATOM 1432 O O . VAL A 1 176 ? 4.807 3.409 -6.736 1.00 95.88 176 VAL A O 1
ATOM 1435 N N . ARG A 1 177 ? 4.085 3.991 -8.777 1.00 97.19 177 ARG A N 1
ATOM 1436 C CA . ARG A 1 177 ? 2.853 4.646 -8.295 1.00 97.19 177 ARG A CA 1
ATOM 1437 C C . ARG A 1 177 ? 1.938 3.675 -7.545 1.00 97.19 177 ARG A C 1
ATOM 1439 O O . ARG A 1 177 ? 1.423 4.030 -6.486 1.00 97.19 177 ARG A O 1
ATOM 1446 N N . LYS A 1 178 ? 1.761 2.443 -8.034 1.00 97.25 178 LYS A N 1
ATOM 1447 C CA . LYS A 1 178 ? 0.972 1.404 -7.343 1.00 97.25 178 LYS A CA 1
ATOM 1448 C C . LYS A 1 178 ? 1.546 1.087 -5.961 1.00 97.25 178 LYS A C 1
ATOM 1450 O O . LYS A 1 178 ? 0.783 1.040 -4.996 1.00 97.25 178 LYS A O 1
ATOM 1455 N N . ILE A 1 179 ? 2.867 0.938 -5.851 1.00 96.00 179 ILE A N 1
ATOM 1456 C CA . ILE A 1 179 ? 3.547 0.690 -4.569 1.00 96.00 179 ILE A CA 1
ATOM 1457 C C . ILE A 1 179 ? 3.345 1.872 -3.614 1.00 96.00 179 ILE A C 1
ATOM 1459 O O . ILE A 1 179 ? 2.935 1.670 -2.469 1.00 96.00 179 ILE A O 1
ATOM 1463 N N . LYS A 1 180 ? 3.558 3.108 -4.083 1.00 97.06 180 LYS A N 1
ATOM 1464 C CA . LYS A 1 180 ? 3.319 4.325 -3.285 1.00 97.06 180 LYS A CA 1
ATOM 1465 C C . LYS A 1 180 ? 1.868 4.400 -2.797 1.00 97.06 180 LYS A C 1
ATOM 1467 O O . LYS A 1 180 ? 1.623 4.602 -1.611 1.00 97.06 180 LYS A O 1
ATOM 1472 N N . ASN A 1 181 ? 0.902 4.136 -3.673 1.00 98.00 181 ASN A N 1
ATOM 1473 C CA . ASN A 1 181 ? -0.519 4.135 -3.323 1.00 98.00 181 ASN A CA 1
ATOM 1474 C C . ASN A 1 181 ? -0.875 3.040 -2.311 1.00 98.00 181 ASN A C 1
ATOM 1476 O O . ASN A 1 181 ? -1.669 3.283 -1.401 1.00 98.00 181 ASN A O 1
ATOM 1480 N N . ALA A 1 182 ? -0.288 1.847 -2.431 1.00 97.38 182 ALA A N 1
ATOM 1481 C CA . ALA A 1 182 ? -0.472 0.775 -1.458 1.00 97.38 182 ALA A CA 1
ATOM 1482 C C . ALA A 1 182 ? 0.061 1.178 -0.074 1.00 97.38 182 ALA A C 1
ATOM 1484 O O . ALA A 1 182 ? -0.654 1.029 0.920 1.00 97.38 182 ALA A O 1
ATOM 1485 N N . LYS A 1 183 ? 1.262 1.770 -0.014 1.00 97.38 183 LYS A N 1
ATOM 1486 C CA . LYS A 1 183 ? 1.840 2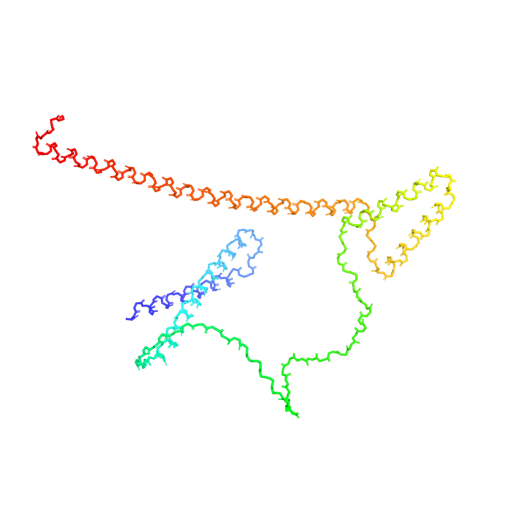.307 1.228 1.00 97.38 183 LYS A CA 1
ATOM 1487 C C . LYS A 1 183 ? 0.960 3.407 1.830 1.00 97.38 183 LYS A C 1
ATOM 1489 O O . LYS A 1 183 ? 0.639 3.335 3.013 1.00 97.38 183 LYS A O 1
ATOM 1494 N N . ASN A 1 184 ? 0.470 4.344 1.019 1.00 98.19 184 ASN A N 1
ATOM 1495 C CA . ASN A 1 184 ? -0.426 5.413 1.473 1.00 98.19 184 ASN A CA 1
ATOM 1496 C C . ASN A 1 184 ? -1.755 4.875 2.020 1.00 98.19 184 ASN A C 1
ATOM 1498 O O . ASN A 1 184 ? -2.227 5.332 3.058 1.00 98.19 184 ASN A O 1
ATOM 1502 N N . ARG A 1 185 ? -2.356 3.874 1.364 1.00 98.25 185 ARG A N 1
ATOM 1503 C CA . ARG A 1 185 ? -3.572 3.208 1.864 1.00 98.25 185 ARG A CA 1
ATOM 1504 C C . ARG A 1 185 ? -3.326 2.527 3.204 1.00 98.25 185 ARG A C 1
ATOM 1506 O O . ARG A 1 185 ? -4.179 2.602 4.083 1.00 98.25 185 ARG A O 1
ATOM 1513 N N . SER A 1 186 ? -2.184 1.863 3.360 1.00 98.12 186 SER A N 1
ATOM 1514 C CA . SER A 1 186 ? -1.800 1.267 4.637 1.00 98.12 186 SER A CA 1
ATOM 1515 C C . SER A 1 186 ? -1.622 2.343 5.705 1.00 98.12 186 SER A C 1
ATOM 1517 O O . SER A 1 186 ? -2.264 2.235 6.744 1.00 98.12 186 SER A O 1
ATOM 1519 N N . LYS A 1 187 ? -0.860 3.408 5.427 1.00 98.38 187 LYS A N 1
ATOM 1520 C CA . LYS A 1 187 ? -0.654 4.541 6.343 1.00 98.38 187 LYS A CA 1
ATOM 1521 C C . LYS A 1 187 ? -1.984 5.126 6.832 1.00 98.38 187 LYS A C 1
ATOM 1523 O O . LYS A 1 187 ? -2.235 5.116 8.031 1.00 98.38 187 LYS A O 1
ATOM 1528 N N . LYS A 1 188 ? -2.894 5.477 5.914 1.00 98.25 188 LYS A N 1
ATOM 1529 C CA . LYS A 1 188 ? -4.234 5.994 6.253 1.00 98.25 188 LYS A CA 1
ATOM 1530 C C . LYS A 1 188 ? -5.025 5.047 7.160 1.00 98.25 188 LYS A C 1
ATOM 1532 O O . LYS A 1 188 ? -5.624 5.485 8.132 1.00 98.25 188 LYS A O 1
ATOM 1537 N N . LYS A 1 189 ? -5.001 3.738 6.881 1.00 98.38 189 LYS A N 1
ATOM 1538 C CA . LYS A 1 189 ? -5.678 2.738 7.729 1.00 98.38 189 LYS A CA 1
ATOM 1539 C C . LYS A 1 189 ? -5.078 2.656 9.130 1.00 98.38 189 LYS A C 1
ATOM 1541 O O . LYS A 1 189 ? -5.795 2.338 10.071 1.00 98.38 189 LYS A O 1
ATOM 1546 N N . TRP A 1 190 ? -3.771 2.848 9.274 1.00 98.38 190 TRP A N 1
ATOM 1547 C CA . TRP A 1 190 ? -3.118 2.856 10.582 1.00 98.38 190 TRP A CA 1
ATOM 1548 C C . TRP A 1 190 ? -3.472 4.116 11.371 1.00 98.38 190 TRP A C 1
ATOM 1550 O O . TRP A 1 190 ? -3.924 3.989 12.506 1.00 98.38 190 TRP A O 1
ATOM 1560 N N . GLU A 1 191 ? -3.405 5.285 10.736 1.00 98.38 191 GLU A N 1
ATOM 1561 C CA . GLU A 1 191 ? -3.836 6.558 11.330 1.00 98.38 191 GLU A CA 1
ATOM 1562 C C . GLU A 1 191 ? -5.311 6.516 11.753 1.00 98.38 191 GLU A C 1
ATOM 1564 O O . GLU A 1 191 ? -5.667 6.929 12.852 1.00 98.38 191 GLU A O 1
ATOM 1569 N N . GLU A 1 192 ? -6.191 5.958 10.918 1.00 98.25 192 GLU A N 1
ATOM 1570 C CA . GLU A 1 192 ? -7.609 5.797 11.244 1.00 98.25 192 GLU A CA 1
ATOM 1571 C C . GLU A 1 192 ? -7.820 4.869 12.451 1.00 98.25 192 GLU A C 1
ATOM 1573 O O . GLU A 1 192 ? -8.671 5.130 13.302 1.00 98.25 192 GLU A O 1
ATOM 1578 N N . ARG A 1 193 ? -7.044 3.784 12.570 1.00 98.19 193 ARG A N 1
ATOM 1579 C CA . ARG A 1 193 ? -7.114 2.899 13.745 1.00 98.19 193 ARG A CA 1
ATOM 1580 C C . ARG A 1 193 ? -6.669 3.608 15.016 1.00 98.19 193 ARG A C 1
ATOM 1582 O O . ARG A 1 193 ? -7.290 3.404 16.058 1.00 98.19 193 ARG A O 1
ATOM 1589 N N . GLU A 1 194 ? -5.620 4.412 14.933 1.00 98.31 194 GLU A N 1
ATOM 1590 C CA . GLU A 1 194 ? -5.112 5.186 16.060 1.00 98.31 194 GLU A CA 1
ATOM 1591 C C . GLU A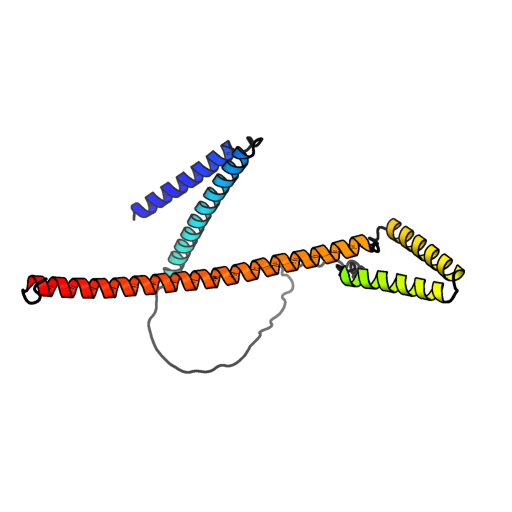 1 194 ? -6.122 6.247 16.506 1.00 98.31 194 GLU A C 1
ATOM 1593 O O . GLU A 1 194 ? -6.511 6.261 17.675 1.00 98.31 194 GLU A O 1
ATOM 1598 N N . LYS A 1 195 ? -6.666 7.027 15.565 1.00 98.25 195 LYS A N 1
ATOM 1599 C CA . LYS A 1 195 ? -7.741 7.996 15.836 1.00 98.25 195 LYS A CA 1
ATOM 1600 C C . LYS A 1 195 ? -8.953 7.332 16.485 1.00 98.25 195 LYS A C 1
ATOM 1602 O O . LYS A 1 195 ? -9.419 7.786 17.525 1.00 98.25 195 LYS A O 1
ATOM 1607 N N . ASN A 1 196 ? -9.413 6.204 15.942 1.00 98.19 196 ASN A N 1
ATOM 1608 C CA . ASN A 1 196 ? -10.526 5.445 16.517 1.00 98.19 196 ASN A CA 1
ATOM 1609 C C . ASN A 1 196 ? -10.232 4.934 17.937 1.00 98.19 196 ASN A C 1
ATOM 1611 O O . ASN A 1 196 ? -11.142 4.835 18.762 1.00 98.19 196 ASN A O 1
ATOM 1615 N N . LYS A 1 197 ? -8.981 4.561 18.237 1.00 98.38 197 LYS A N 1
ATOM 1616 C CA . LYS A 1 197 ? -8.575 4.144 19.586 1.00 98.38 197 LYS A CA 1
ATOM 1617 C C . LYS A 1 197 ? -8.676 5.319 20.559 1.00 98.38 197 LYS A C 1
ATOM 1619 O O . LYS A 1 197 ? -9.288 5.159 21.614 1.00 98.38 197 LYS A O 1
ATOM 1624 N N . VAL A 1 198 ? -8.123 6.473 20.188 1.00 98.19 198 VAL A N 1
ATOM 1625 C CA . VAL A 1 198 ? -8.157 7.699 21.001 1.00 98.19 198 VAL A CA 1
ATOM 1626 C C . VAL A 1 198 ? -9.598 8.150 21.237 1.00 98.19 198 VAL A C 1
ATOM 1628 O O . VAL A 1 198 ? -10.008 8.290 22.386 1.00 98.19 198 VAL A O 1
ATOM 1631 N N . GLN A 1 199 ? -10.412 8.235 20.182 1.00 98.25 199 GLN A N 1
ATOM 1632 C CA . GLN A 1 199 ? -11.831 8.594 20.284 1.00 98.25 199 GLN A CA 1
ATOM 1633 C C . GLN A 1 199 ? -12.595 7.676 21.245 1.00 98.25 199 GLN A C 1
ATOM 1635 O O . GLN A 1 199 ? -13.301 8.153 22.129 1.00 98.25 199 GLN A O 1
ATOM 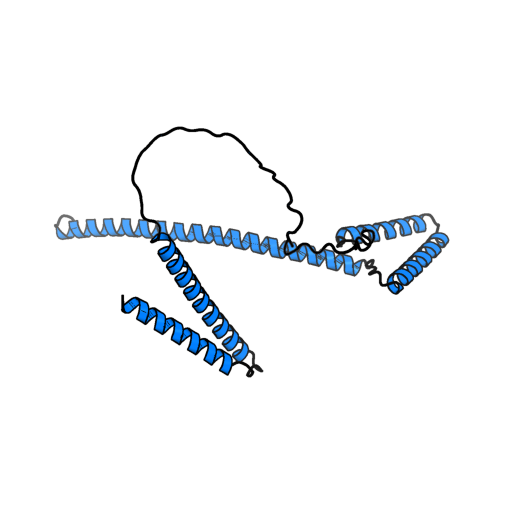1640 N N . LYS A 1 200 ? -12.402 6.353 21.158 1.00 98.19 200 LYS A N 1
ATOM 1641 C CA . LYS A 1 200 ? -13.045 5.404 22.085 1.00 98.19 200 LYS A CA 1
ATOM 1642 C C . LYS A 1 200 ? -12.609 5.601 23.535 1.00 98.19 200 LYS A C 1
ATOM 1644 O O . LYS A 1 200 ? -13.431 5.448 24.441 1.00 98.19 200 LYS A O 1
ATOM 1649 N N . MET A 1 201 ? -11.332 5.908 23.769 1.00 97.88 201 MET A N 1
ATOM 1650 C CA . MET A 1 201 ? -10.830 6.213 25.111 1.00 97.88 201 MET A CA 1
ATOM 1651 C C . MET A 1 201 ? -11.469 7.495 25.651 1.00 97.88 201 MET A C 1
ATOM 1653 O O . MET A 1 201 ? -11.983 7.493 26.772 1.00 97.88 201 MET A O 1
ATOM 1657 N N . GLU A 1 202 ? -11.509 8.555 24.847 1.00 98.12 202 GLU A N 1
ATOM 1658 C CA . GLU A 1 202 ? -12.140 9.821 25.217 1.00 98.12 202 GLU A CA 1
ATOM 1659 C C . GLU A 1 202 ? -13.637 9.668 25.480 1.00 98.12 202 GLU A C 1
ATOM 1661 O O . GLU A 1 202 ? -14.135 10.159 26.490 1.00 98.12 202 GLU A O 1
ATOM 1666 N N . GLU A 1 203 ? -14.370 8.957 24.624 1.00 98.19 203 GLU A N 1
ATOM 1667 C CA . GLU A 1 203 ? -15.797 8.686 24.812 1.00 98.19 203 GLU A CA 1
ATOM 1668 C C . GLU A 1 203 ? -16.067 7.933 26.118 1.00 98.19 203 GLU A C 1
ATOM 1670 O O . GLU A 1 203 ? -16.998 8.271 26.853 1.00 98.19 203 GLU A O 1
ATOM 1675 N N . ALA A 1 204 ? -15.252 6.924 26.440 1.00 98.19 204 ALA A N 1
ATOM 1676 C CA . ALA A 1 204 ? -15.374 6.185 27.692 1.00 98.19 204 ALA A CA 1
ATOM 1677 C C . ALA A 1 204 ? -15.104 7.087 28.907 1.00 98.19 204 ALA A C 1
ATOM 1679 O O . ALA A 1 204 ? -15.848 7.047 29.894 1.00 98.19 204 ALA A O 1
ATOM 1680 N N . GLN A 1 205 ? -14.085 7.947 28.829 1.00 98.31 205 GLN A N 1
ATOM 1681 C CA 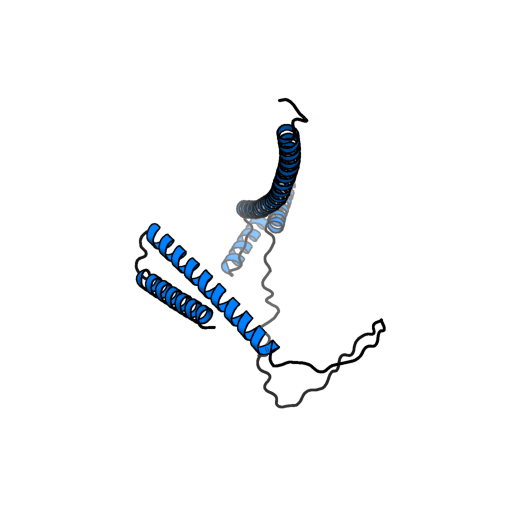. GLN A 1 205 ? -13.792 8.921 29.879 1.00 98.31 205 GLN A CA 1
ATOM 1682 C C . GLN A 1 205 ? -14.904 9.972 30.017 1.00 98.31 205 GLN A C 1
ATOM 1684 O O . GLN A 1 205 ? -15.326 10.257 31.140 1.00 98.31 205 GLN A O 1
ATOM 1689 N N . LYS A 1 206 ? -15.443 10.500 28.911 1.00 98.31 206 LYS A N 1
ATOM 1690 C CA . LYS A 1 206 ? -16.586 11.433 28.894 1.00 98.31 206 LYS A CA 1
ATOM 1691 C C . LYS A 1 206 ? -17.825 10.795 29.533 1.00 98.31 206 LYS A C 1
ATOM 1693 O O . LYS A 1 206 ? -18.445 11.403 30.409 1.00 98.31 206 LYS A O 1
ATOM 1698 N N . LYS A 1 207 ? -18.136 9.537 29.201 1.00 98.44 207 LYS A N 1
ATOM 1699 C CA . LYS A 1 207 ? -19.216 8.757 29.844 1.00 98.44 207 LYS A CA 1
ATOM 1700 C C . LYS A 1 207 ? -18.987 8.578 31.347 1.00 98.44 207 LYS A C 1
ATOM 1702 O O . LYS A 1 207 ? -19.911 8.717 32.144 1.00 98.44 207 LYS A O 1
ATOM 1707 N N . ARG A 1 208 ? -17.749 8.320 31.777 1.00 98.19 208 ARG A N 1
ATOM 1708 C CA . ARG A 1 208 ? -17.422 8.222 33.209 1.00 98.19 208 ARG A CA 1
ATOM 1709 C C . ARG A 1 208 ? -17.609 9.559 33.932 1.00 98.19 208 ARG A C 1
ATOM 1711 O O . ARG A 1 208 ? -18.206 9.575 35.008 1.00 98.19 208 ARG A O 1
ATOM 1718 N N . LYS A 1 209 ? -17.130 10.664 33.350 1.00 98.19 209 LYS A N 1
ATOM 1719 C CA . LYS A 1 209 ? -17.254 12.019 33.919 1.00 98.19 209 LYS A CA 1
ATOM 1720 C C . LYS A 1 209 ? -18.723 12.432 34.068 1.00 98.19 209 LYS A C 1
ATOM 1722 O O . LYS A 1 209 ? -19.123 12.862 35.147 1.00 98.19 209 LYS A O 1
ATOM 1727 N N . THR A 1 210 ? -19.535 12.222 33.032 1.00 98.12 210 THR A N 1
ATOM 1728 C CA . THR A 1 210 ? -20.980 12.523 33.049 1.00 98.12 210 THR A CA 1
ATOM 1729 C C . THR A 1 210 ? -21.730 11.686 34.088 1.00 98.12 210 THR A C 1
ATOM 1731 O O . THR A 1 210 ? -22.463 12.243 34.903 1.00 98.12 210 THR A O 1
ATOM 1734 N N . ASN A 1 211 ? -21.469 10.378 34.167 1.00 98.25 211 ASN A N 1
ATOM 1735 C CA . ASN A 1 211 ? -22.066 9.519 35.196 1.00 98.25 211 ASN A CA 1
ATOM 1736 C C . ASN A 1 211 ? -21.682 9.947 36.621 1.00 98.25 211 ASN A C 1
ATOM 1738 O O . ASN A 1 211 ? -22.517 9.918 37.526 1.00 98.25 211 ASN A O 1
ATOM 1742 N N . LEU A 1 212 ? -20.428 10.355 36.842 1.00 97.69 212 LEU A N 1
ATOM 1743 C CA . LEU A 1 212 ? -19.976 10.825 38.150 1.00 97.69 212 LEU A CA 1
ATOM 1744 C C . LEU A 1 212 ? -20.638 12.158 38.531 1.00 97.69 212 LEU A C 1
ATOM 1746 O O . LEU A 1 212 ? -21.050 12.326 39.680 1.00 97.69 212 LEU A O 1
ATOM 1750 N N . LEU A 1 213 ? -20.788 13.075 37.571 1.00 97.81 213 LEU A N 1
ATOM 1751 C CA . LEU A 1 213 ? -21.501 14.338 37.761 1.00 97.81 213 LEU A CA 1
ATOM 1752 C C . LEU A 1 213 ? -22.979 14.098 38.096 1.00 97.81 213 LEU A C 1
ATOM 1754 O O . LEU A 1 213 ? -23.486 14.674 39.057 1.00 97.81 213 LEU A O 1
ATOM 1758 N N . ASN A 1 214 ? -23.644 13.197 37.370 1.00 97.75 214 ASN A N 1
ATOM 1759 C CA . ASN A 1 214 ? -25.036 12.830 37.632 1.00 97.75 214 ASN A CA 1
ATOM 1760 C C . ASN A 1 214 ? -25.196 12.228 39.033 1.00 97.75 214 ASN A C 1
ATOM 1762 O O . ASN A 1 214 ? -26.058 12.672 39.786 1.00 97.75 214 ASN A O 1
ATOM 1766 N N . LYS A 1 215 ? -24.292 11.330 39.454 1.00 97.50 215 LYS A N 1
ATOM 1767 C CA . LYS A 1 215 ? -24.275 10.804 40.832 1.00 97.50 215 LYS A CA 1
ATOM 1768 C C . LYS A 1 215 ? -24.099 11.903 41.885 1.00 97.50 215 LYS A C 1
ATOM 1770 O O . LYS A 1 215 ? -24.741 11.840 42.934 1.00 97.50 215 LYS A O 1
ATOM 1775 N N . LYS A 1 216 ? -23.241 12.903 41.644 1.00 97.44 216 LYS A N 1
ATOM 1776 C CA . LYS A 1 216 ? -23.071 14.051 42.557 1.00 97.44 216 LYS A CA 1
ATOM 1777 C C . LYS A 1 216 ? -24.359 14.879 42.650 1.00 97.44 216 LYS A C 1
ATOM 1779 O O . LYS A 1 216 ? -24.831 15.123 43.761 1.00 97.44 216 LYS A O 1
ATOM 1784 N N . LYS A 1 217 ? -24.966 15.223 41.508 1.00 96.94 217 LYS A N 1
ATOM 1785 C CA . LYS A 1 217 ? -26.241 15.959 41.438 1.00 96.94 217 LYS A CA 1
ATOM 1786 C C . LYS A 1 217 ? -27.379 15.192 42.118 1.00 96.94 217 LYS A C 1
ATOM 1788 O O . LYS A 1 217 ? -28.130 15.769 42.894 1.00 96.94 217 LYS A O 1
ATOM 1793 N N . GLU A 1 218 ? -27.489 13.883 41.902 1.00 96.94 218 GLU A N 1
ATOM 1794 C CA . GLU A 1 218 ? -28.490 13.042 42.570 1.00 96.94 218 GLU A CA 1
ATOM 1795 C C . GLU A 1 218 ? -28.303 12.996 44.087 1.00 96.94 218 GLU A C 1
ATOM 1797 O O . GLU A 1 218 ? -29.285 13.080 44.825 1.00 96.94 218 GLU A O 1
ATOM 1802 N N . LYS A 1 219 ? -27.060 12.891 44.577 1.00 96.94 219 LYS A N 1
ATOM 1803 C CA . LYS A 1 219 ? -26.774 12.956 46.019 1.00 96.94 219 LYS A CA 1
ATOM 1804 C C . LYS A 1 219 ? -27.207 14.298 46.612 1.00 96.94 219 LYS A C 1
ATOM 1806 O O . LYS A 1 219 ? -27.842 14.299 47.664 1.00 96.94 219 LYS A O 1
ATOM 1811 N N . GLN A 1 220 ? -26.911 15.413 45.941 1.00 95.38 220 GLN A N 1
ATOM 1812 C CA . GLN A 1 220 ? -27.360 16.747 46.360 1.00 95.38 220 GLN A CA 1
ATOM 1813 C C . GLN A 1 220 ? -28.892 16.844 46.368 1.00 95.38 220 GLN A C 1
ATOM 1815 O O . GLN A 1 220 ? -29.467 17.175 47.401 1.00 95.38 220 GLN A O 1
ATOM 1820 N N . LYS A 1 221 ? -29.568 16.429 45.287 1.00 94.75 221 LYS A N 1
ATOM 1821 C CA . LYS A 1 221 ? -31.041 16.381 45.218 1.00 94.75 221 LYS A CA 1
ATOM 1822 C C . LYS A 1 221 ? -31.646 15.534 46.342 1.00 94.75 221 LYS A C 1
ATOM 1824 O O . LYS A 1 221 ? -32.630 15.937 46.950 1.00 94.75 221 LYS A O 1
ATOM 1829 N N . LYS A 1 222 ? -31.057 14.373 46.660 1.00 95.19 222 LYS A N 1
ATOM 1830 C CA . LYS A 1 222 ? -31.497 13.524 47.784 1.00 95.19 222 LYS A CA 1
ATOM 1831 C C . LYS A 1 222 ? -31.314 14.216 49.138 1.00 95.19 222 LYS A C 1
ATOM 1833 O O . LYS A 1 222 ? -32.188 14.073 49.987 1.00 95.19 222 LYS A O 1
ATOM 1838 N N . LYS A 1 223 ? -30.213 14.951 49.348 1.00 93.88 223 LYS A N 1
ATOM 1839 C CA . LYS A 1 223 ? -29.998 15.750 50.570 1.00 93.88 223 LYS A CA 1
ATOM 1840 C C . LYS A 1 223 ? -31.055 16.848 50.705 1.00 93.88 223 LYS A C 1
ATOM 1842 O O . LYS A 1 223 ? -31.708 16.903 51.740 1.00 93.88 223 LYS A O 1
ATOM 1847 N N . VAL A 1 224 ? -31.285 17.632 49.650 1.00 92.44 224 VAL A N 1
ATOM 1848 C CA . VAL A 1 224 ? -32.310 18.693 49.628 1.00 92.44 224 VAL A CA 1
ATOM 1849 C C . VAL A 1 224 ? -33.698 18.114 49.920 1.00 92.44 224 VAL A C 1
ATOM 1851 O O . VAL A 1 224 ? -34.357 18.556 50.853 1.00 92.44 224 VAL A O 1
ATOM 1854 N N . LYS A 1 225 ? -34.098 17.029 49.238 1.00 92.56 225 LYS A N 1
ATOM 1855 C CA . LYS A 1 225 ? -35.376 16.340 49.504 1.00 92.56 225 LYS A CA 1
ATOM 1856 C C . LYS A 1 225 ? -35.524 15.875 50.958 1.00 92.56 225 LYS A C 1
ATOM 1858 O O . LYS A 1 225 ? -36.622 15.922 51.499 1.00 92.56 225 LYS A O 1
ATOM 1863 N N . LYS A 1 226 ? -34.445 15.400 51.594 1.00 93.38 226 LYS A N 1
ATOM 1864 C CA . LYS A 1 226 ? -34.471 15.006 53.015 1.00 93.38 226 LYS A CA 1
ATOM 1865 C C . LYS A 1 226 ? -34.643 16.205 53.950 1.00 93.38 226 LYS A C 1
ATOM 1867 O O . LYS A 1 226 ? -35.286 16.048 54.979 1.00 93.38 226 LYS A O 1
ATOM 1872 N N . LEU A 1 227 ? -34.061 17.358 53.623 1.00 92.12 227 LEU A N 1
ATOM 1873 C CA . LEU A 1 227 ? -34.182 18.578 54.427 1.00 92.12 227 LEU A CA 1
ATOM 1874 C C . LEU A 1 227 ? -35.582 19.194 54.321 1.00 92.12 227 LEU A C 1
ATOM 1876 O O . LEU A 1 227 ? -36.144 19.533 55.359 1.00 92.12 227 LEU A O 1
ATOM 1880 N N . ILE A 1 228 ? -36.171 19.221 53.117 1.00 90.94 228 ILE A N 1
ATOM 1881 C CA . ILE A 1 228 ? -37.570 19.635 52.892 1.00 90.94 228 ILE A CA 1
ATOM 1882 C C . ILE A 1 228 ? -38.525 18.757 53.713 1.00 90.94 228 ILE A C 1
ATOM 1884 O O . ILE A 1 228 ? -39.321 19.265 54.490 1.00 90.94 228 ILE A O 1
ATOM 1888 N N . LYS A 1 229 ? -38.379 17.422 53.645 1.00 91.25 229 LYS A N 1
ATOM 1889 C CA . LYS A 1 229 ? -39.193 16.485 54.449 1.00 91.25 229 LYS A CA 1
ATOM 1890 C C . LYS A 1 229 ? -39.083 16.693 55.963 1.00 91.25 229 LYS A C 1
ATOM 1892 O O . LYS A 1 229 ? -39.968 16.271 56.691 1.00 91.25 229 LYS A O 1
ATOM 1897 N N . LYS A 1 230 ? -37.977 17.269 56.440 1.00 92.00 230 LYS A N 1
ATOM 1898 C CA . LYS A 1 230 ? -37.746 17.574 57.858 1.00 92.00 230 LYS A CA 1
ATOM 1899 C C . LYS A 1 230 ? -38.163 19.003 58.233 1.00 92.00 230 LYS A C 1
ATOM 1901 O O . LYS A 1 230 ? -37.815 19.430 59.329 1.00 92.00 230 LYS A O 1
ATOM 1906 N N . GLY A 1 231 ? -38.791 19.755 57.324 1.00 87.44 231 GLY A N 1
ATOM 1907 C CA . GLY A 1 231 ? -39.188 21.152 57.534 1.00 87.44 231 GLY A CA 1
ATOM 1908 C C . GLY A 1 231 ? -38.022 22.139 57.676 1.00 87.44 231 GLY A C 1
ATOM 1909 O O . GLY A 1 231 ? -38.236 23.286 58.034 1.00 87.44 231 GLY A O 1
ATOM 1910 N N . ARG A 1 232 ? -36.775 21.713 57.415 1.00 86.06 232 ARG A N 1
ATOM 1911 C CA . ARG A 1 232 ? -35.564 22.548 57.584 1.00 86.06 232 ARG A CA 1
ATOM 1912 C C . ARG A 1 232 ? -35.279 23.461 56.392 1.00 86.06 232 ARG A C 1
ATOM 1914 O O . ARG A 1 232 ? -34.453 24.357 56.496 1.00 86.06 232 ARG A O 1
ATOM 1921 N N . ILE A 1 233 ? -35.885 23.169 55.248 1.00 77.31 233 ILE A N 1
ATOM 1922 C CA . ILE A 1 233 ? -35.850 24.006 54.051 1.00 77.31 233 ILE A CA 1
ATOM 1923 C C . ILE A 1 233 ? -37.305 24.182 53.642 1.00 77.31 233 ILE A C 1
ATOM 1925 O O . ILE A 1 233 ? -37.965 23.192 53.325 1.00 77.31 233 ILE A O 1
ATOM 1929 N N . VAL A 1 234 ? -37.772 25.425 53.669 1.00 63.78 234 VAL A N 1
ATOM 1930 C CA . VAL A 1 234 ? -39.033 25.832 53.053 1.00 63.78 234 VAL A CA 1
ATOM 1931 C C . VAL A 1 234 ? -38.694 26.150 51.601 1.00 63.78 234 VAL A C 1
ATOM 1933 O O . VAL A 1 234 ? -37.891 27.041 51.331 1.00 63.78 234 VAL A O 1
ATOM 1936 N N . THR A 1 235 ? -39.187 25.320 50.689 1.00 57.75 235 THR A N 1
ATOM 1937 C CA . THR A 1 235 ? -39.171 25.587 49.244 1.00 57.75 235 THR A CA 1
ATOM 1938 C C . THR A 1 235 ? -40.525 26.081 48.813 1.00 57.75 235 THR A C 1
ATOM 1940 O O . THR A 1 235 ? -41.493 25.429 49.267 1.00 57.75 235 THR A O 1
#

Secondary structure (DSSP, 8-state):
-HHHHHHHHHHHHHHHHHHHHHHHHSS--SSHHHHHHHHHHHHHHHHHHHHHHHHHHHHHHHHHTTS-------------------------TT---TT--------TT--------HHHHHHHHHHHHHHHHHHHHTT-HHHHHHHHHHHHHHHHHHHHTT------HHHHHHHHHHHHHHHHHHHHHHHHHHHHHHHHHHHHHHHHHHHHHHHHHHHHHHHHHHHHHTTSS--